Protein AF-A0A3B9HQA6-F1 (afdb_monomer)

Foldseek 3Di:
DPPVVVVVVVVVVVVVVVVPPPDPQPLPLQADSPPRDGHPDQQDQADPVPRHGQQADPPPRDGGGSPDQADPPQRFGSSVVNVVVVDDPVVCVVVVPQVDPLSVLVRLLNSLVSCVVVVNDDLVSLLSNLVSCLVVLVLVVSLVSLVVSCVVPVPDPSNVVSLVSNLSSLLVVLVVCVVVVVLVSSLVSLVVSCVSPVPPPSSVVSNVVSVVSVVVD

Nearest PDB structures (foldseek):
  8j8p-assembly1_C  TM=3.965E-01  e=1.810E-01  Saccharomyces eubayanus
  8rsu-assembly1_A  TM=4.019E-01  e=4.035E-01  Bacillus phage phi3T
  8j8q-assembly1_C  TM=3.962E-01  e=6.335E-01  Saccharomyces eubayanus
  7dkh-ass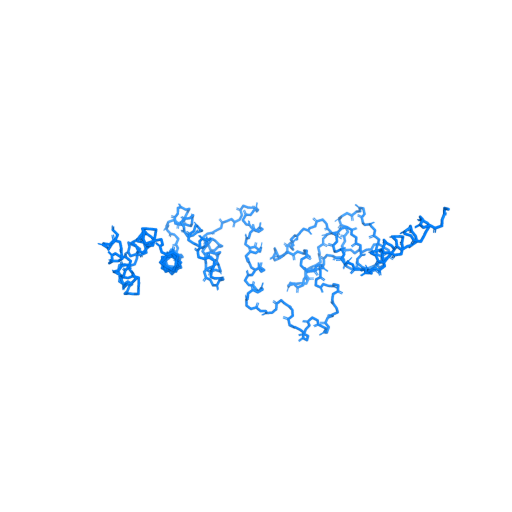embly2_E  TM=3.490E-01  e=3.838E-01  Saccharomyces cerevisiae S288C
  7t7t-assembly1_A  TM=3.143E-01  e=9.459E-01  Citrus unshiu

Secondary structure (DSSP, 8-state):
--HHHHHHHHHHHHHHHHH-S-------TTB-TTT-PBPS-TT-SB-TTT--B-SB-TTT--B--TT-SB-TTT--BHHHHHHHTTS-HHHHHHTTTT-SHHHHHHHHHHHHHHHHHTT---HHHHHHHHHHHHHTT-HHHHHHHHHHHHHH-TT-TTHHHHHHHHHHHHHHHHHHHHHTT-HHHHHHHHHHHHHH-TT-HHHHHHHHHHHHHTTT-

Radius of gyration: 25.67 Å; Cα contacts (8 Å, |Δi|>4): 252; chains: 1; bounding box: 48×78×62 Å

Mean predicted aligned error: 9.01 Å

Structure (mmCIF, N/CA/C/O backbone):
data_AF-A0A3B9HQA6-F1
#
_entry.id   AF-A0A3B9HQA6-F1
#
loop_
_atom_site.group_PDB
_atom_site.id
_atom_site.type_symbol
_atom_site.label_atom_id
_atom_site.label_alt_id
_atom_site.label_comp_id
_atom_site.label_asym_id
_atom_site.label_entity_id
_atom_site.label_seq_id
_atom_site.pdbx_PDB_ins_code
_atom_site.Cartn_x
_atom_site.Cartn_y
_atom_site.Cartn_z
_atom_site.occupancy
_atom_site.B_iso_or_equiv
_atom_site.auth_seq_id
_atom_site.auth_comp_id
_atom_site.auth_asym_id
_atom_site.auth_atom_id
_atom_site.pdbx_PDB_model_num
ATOM 1 N N . MET A 1 1 ? 7.428 -62.479 -20.041 1.00 46.38 1 MET A N 1
ATOM 2 C CA . MET A 1 1 ? 7.943 -61.121 -19.733 1.00 46.38 1 MET A CA 1
ATOM 3 C C . MET A 1 1 ? 7.414 -60.054 -20.714 1.00 46.38 1 MET A C 1
ATOM 5 O O . MET A 1 1 ? 8.203 -59.374 -21.347 1.00 46.38 1 MET A O 1
ATOM 9 N N . LYS A 1 2 ? 6.089 -59.878 -20.872 1.00 51.06 2 LYS A N 1
ATOM 10 C CA . LYS A 1 2 ? 5.510 -58.879 -21.813 1.00 51.06 2 LYS A CA 1
ATOM 11 C C . LYS A 1 2 ? 4.764 -57.711 -21.142 1.00 51.06 2 LYS A C 1
ATOM 13 O O . LYS A 1 2 ? 4.436 -56.745 -21.811 1.00 51.06 2 LYS A O 1
ATOM 18 N N . LYS A 1 3 ? 4.534 -57.762 -19.822 1.00 50.47 3 LYS A N 1
ATOM 19 C CA . LYS A 1 3 ? 3.775 -56.731 -19.081 1.00 50.47 3 LYS A CA 1
ATOM 20 C C . LYS A 1 3 ? 4.609 -55.519 -18.628 1.00 50.47 3 LYS A C 1
ATOM 22 O O . LYS A 1 3 ? 4.033 -54.508 -18.261 1.00 50.47 3 LYS A O 1
ATOM 27 N N . SER A 1 4 ? 5.942 -55.593 -18.686 1.00 58.53 4 SER A N 1
ATOM 28 C CA . SER A 1 4 ? 6.842 -54.506 -18.253 1.00 58.53 4 SER A CA 1
ATOM 29 C C . SER A 1 4 ? 7.107 -53.465 -19.352 1.00 58.53 4 SER A C 1
ATOM 31 O O . SER A 1 4 ? 7.259 -52.289 -19.043 1.00 58.53 4 SER A O 1
ATOM 33 N N . LEU A 1 5 ?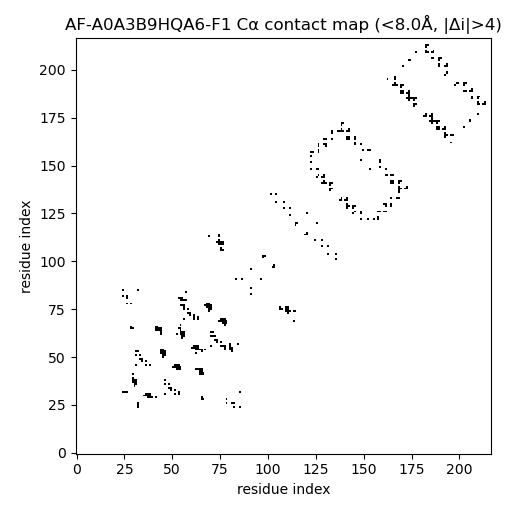 7.074 -53.855 -20.632 1.00 56.53 5 LEU A N 1
ATOM 34 C CA . LEU A 1 5 ? 7.409 -52.947 -21.734 1.00 56.53 5 LEU A CA 1
ATOM 35 C C . LEU A 1 5 ? 6.314 -51.893 -21.979 1.00 56.53 5 LEU A C 1
ATOM 37 O O . LEU A 1 5 ? 6.614 -50.734 -22.235 1.00 56.53 5 LEU A O 1
ATOM 41 N N . MET A 1 6 ? 5.041 -52.274 -21.836 1.00 59.47 6 MET A N 1
ATOM 42 C CA . MET A 1 6 ? 3.904 -51.380 -22.091 1.00 59.47 6 MET A CA 1
ATOM 43 C C . MET A 1 6 ? 3.764 -50.295 -21.012 1.00 59.47 6 MET A C 1
ATOM 45 O O . MET A 1 6 ? 3.438 -49.158 -21.331 1.00 59.47 6 MET A O 1
ATOM 49 N N . GLY A 1 7 ? 4.101 -50.610 -19.754 1.00 61.34 7 GLY A N 1
ATOM 50 C CA . GLY A 1 7 ? 4.149 -49.624 -18.670 1.00 61.34 7 GLY A CA 1
ATOM 51 C C . GLY A 1 7 ? 5.256 -48.585 -18.865 1.00 61.34 7 GLY A C 1
ATOM 52 O O . GLY A 1 7 ? 5.025 -47.402 -18.641 1.00 61.34 7 GLY A O 1
ATOM 53 N N . PHE A 1 8 ? 6.423 -49.003 -19.365 1.00 62.44 8 PHE A N 1
ATOM 54 C CA . PHE A 1 8 ? 7.518 -48.085 -19.696 1.00 62.44 8 PHE A C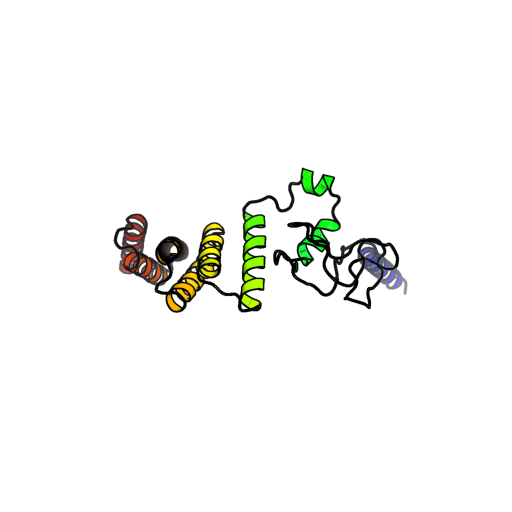A 1
ATOM 55 C C . PHE A 1 8 ? 7.193 -47.175 -20.885 1.00 62.44 8 PHE A C 1
ATOM 57 O O . PHE A 1 8 ? 7.524 -45.994 -20.846 1.00 62.44 8 PHE A O 1
ATOM 64 N N . VAL A 1 9 ? 6.511 -47.689 -21.913 1.00 68.62 9 VAL A N 1
ATOM 65 C CA . VAL A 1 9 ? 6.094 -46.883 -23.074 1.00 68.62 9 VAL A CA 1
ATOM 66 C C . VAL A 1 9 ? 5.040 -45.847 -22.679 1.00 68.62 9 VAL A C 1
ATOM 68 O O . VAL A 1 9 ? 5.144 -44.692 -23.083 1.00 68.62 9 VAL A O 1
ATOM 71 N N . VAL A 1 10 ? 4.068 -46.218 -21.839 1.00 68.88 10 VAL A N 1
ATOM 72 C CA . VAL A 1 10 ? 3.048 -45.277 -21.344 1.00 68.88 10 VAL A CA 1
ATOM 73 C C . VAL A 1 10 ? 3.672 -44.229 -20.419 1.00 68.88 10 VAL A C 1
ATOM 75 O O . VAL A 1 10 ? 3.395 -43.045 -20.580 1.00 68.88 10 VAL A O 1
ATOM 78 N N . LEU A 1 11 ? 4.575 -44.622 -19.513 1.00 66.94 11 LEU A N 1
ATOM 79 C CA . LEU A 1 11 ? 5.285 -43.680 -18.640 1.00 66.94 11 LEU A CA 1
ATOM 80 C C . LEU A 1 11 ? 6.183 -42.723 -19.444 1.00 66.94 11 LEU A C 1
ATOM 82 O O . LEU A 1 11 ? 6.233 -41.533 -19.150 1.00 66.94 11 LEU A O 1
ATOM 86 N N . SER A 1 12 ? 6.842 -43.224 -20.494 1.00 67.75 12 SER A N 1
ATOM 87 C CA . SER A 1 12 ? 7.647 -42.423 -21.420 1.00 67.75 12 SER A CA 1
ATOM 88 C C . SER A 1 12 ? 6.797 -41.438 -22.224 1.00 67.75 12 SER A C 1
ATOM 90 O O . SER A 1 12 ? 7.190 -40.282 -22.341 1.00 67.75 12 SER A O 1
ATOM 92 N N . MET A 1 13 ? 5.625 -41.844 -22.722 1.00 63.09 13 MET A N 1
ATOM 93 C CA . MET A 1 13 ? 4.698 -40.945 -23.421 1.00 63.09 13 MET A CA 1
ATOM 94 C C . MET A 1 13 ? 4.106 -39.877 -22.497 1.00 63.09 13 MET A C 1
ATOM 96 O O . MET A 1 13 ? 3.988 -38.726 -22.908 1.00 63.09 13 MET A O 1
ATOM 100 N N . VAL A 1 14 ? 3.789 -40.222 -21.244 1.00 63.66 14 VAL A N 1
ATOM 101 C CA . VAL A 1 14 ? 3.327 -39.244 -20.246 1.00 63.66 14 VAL A CA 1
ATOM 102 C C . VAL A 1 14 ? 4.446 -38.254 -19.916 1.00 63.66 14 VAL A C 1
ATOM 104 O O . VAL A 1 14 ? 4.215 -37.049 -19.958 1.00 63.66 14 VAL A O 1
ATOM 107 N N . LEU A 1 15 ? 5.678 -38.722 -19.693 1.00 58.56 15 LEU A N 1
ATOM 108 C CA . LEU A 1 15 ? 6.829 -37.841 -19.464 1.00 58.56 15 LEU A CA 1
ATOM 109 C C . LEU A 1 15 ? 7.123 -36.940 -20.675 1.00 58.56 15 LEU A C 1
ATOM 111 O O . LEU A 1 15 ? 7.334 -35.745 -20.493 1.00 58.56 15 LEU A O 1
ATOM 115 N N . LEU A 1 16 ? 7.057 -37.459 -21.908 1.00 57.97 16 LEU A N 1
ATOM 116 C CA . LEU A 1 16 ? 7.201 -36.646 -23.124 1.00 57.97 16 LEU A CA 1
ATOM 117 C C . LEU A 1 16 ? 6.068 -35.623 -23.290 1.00 57.97 16 LEU A C 1
ATOM 119 O O . LEU A 1 16 ? 6.321 -34.523 -23.773 1.00 57.97 16 LEU A O 1
ATOM 123 N N . SER A 1 17 ? 4.843 -35.937 -22.855 1.00 55.34 17 SER A N 1
ATOM 124 C CA . SER A 1 17 ? 3.725 -34.985 -22.902 1.00 55.34 17 SER A CA 1
ATOM 125 C C . SER A 1 17 ? 3.896 -33.803 -21.937 1.00 55.34 17 SER A C 1
ATOM 127 O O . SER A 1 17 ? 3.443 -32.708 -22.253 1.00 55.34 17 SER A O 1
ATOM 129 N N . VAL A 1 18 ? 4.635 -33.980 -20.831 1.00 54.59 18 VAL A N 1
ATOM 130 C CA . VAL A 1 18 ? 5.017 -32.884 -19.915 1.00 54.59 18 VAL A CA 1
ATOM 131 C C . VAL A 1 18 ? 6.122 -32.000 -20.515 1.00 54.59 18 VAL A C 1
ATOM 133 O O . VAL A 1 18 ? 6.181 -30.810 -20.224 1.00 54.59 18 VAL A O 1
ATOM 136 N N . PHE A 1 19 ? 6.967 -32.533 -21.406 1.00 48.03 19 PHE A N 1
ATOM 137 C CA . PHE A 1 19 ? 7.960 -31.733 -22.141 1.00 48.03 19 PHE A CA 1
ATOM 138 C C . PHE A 1 19 ? 7.369 -30.964 -23.336 1.00 48.03 19 PHE A C 1
ATOM 140 O O . PHE A 1 19 ? 7.935 -29.952 -23.741 1.00 48.03 19 PHE A O 1
ATOM 147 N N . PHE A 1 20 ? 6.237 -31.414 -23.893 1.00 40.25 20 PHE A N 1
ATOM 148 C CA . PHE A 1 20 ? 5.579 -30.794 -25.053 1.00 40.25 20 PHE A CA 1
ATOM 149 C C . PHE A 1 20 ? 4.461 -29.796 -24.709 1.00 40.25 20 PHE A C 1
ATOM 151 O O . PHE A 1 20 ? 3.883 -29.205 -25.624 1.00 40.25 20 PHE A O 1
ATOM 158 N N . THR A 1 21 ? 4.180 -29.528 -23.428 1.00 45.59 21 THR A N 1
ATOM 159 C CA . THR A 1 21 ? 3.436 -28.317 -23.050 1.00 45.59 21 THR A CA 1
ATOM 160 C C . THR A 1 21 ? 4.347 -27.111 -23.264 1.00 45.59 21 THR A C 1
ATOM 162 O O . THR A 1 21 ? 5.105 -26.703 -22.384 1.00 45.59 21 THR A O 1
ATOM 165 N N . GLY A 1 22 ? 4.318 -26.607 -24.497 1.00 39.25 22 GLY A N 1
ATOM 166 C CA . GLY A 1 22 ? 5.056 -25.442 -24.940 1.00 39.25 22 GLY A CA 1
ATOM 167 C C . GLY A 1 22 ? 4.854 -24.236 -24.027 1.00 39.25 22 GLY A C 1
ATOM 168 O O . GLY A 1 22 ? 3.772 -23.999 -23.491 1.00 39.25 22 GLY A O 1
ATOM 169 N N . SER A 1 23 ? 5.944 -23.481 -23.892 1.00 43.00 23 SER A N 1
ATOM 170 C CA . SER A 1 23 ? 5.986 -22.105 -23.404 1.00 43.00 23 SER A CA 1
ATOM 171 C C . SER A 1 23 ? 5.213 -21.853 -22.110 1.00 43.00 23 SER A C 1
ATOM 173 O O . SER A 1 23 ? 4.315 -21.014 -22.061 1.00 43.00 23 SER A O 1
ATOM 175 N N . ALA A 1 24 ? 5.669 -22.440 -21.004 1.00 40.75 24 ALA A N 1
ATOM 176 C CA . ALA A 1 24 ? 5.797 -21.566 -19.846 1.00 40.75 24 ALA A CA 1
ATOM 177 C C . ALA A 1 24 ? 6.728 -20.439 -20.314 1.00 40.75 24 ALA A C 1
ATOM 179 O O . ALA A 1 24 ? 7.904 -20.675 -20.580 1.00 40.75 24 ALA A O 1
ATOM 180 N N . ALA A 1 25 ? 6.179 -19.257 -20.589 1.00 44.75 25 ALA A N 1
ATOM 181 C CA . ALA A 1 25 ? 6.966 -18.074 -20.878 1.00 44.75 25 ALA A CA 1
ATOM 182 C C . ALA A 1 25 ? 7.707 -17.732 -19.586 1.00 44.75 25 ALA A C 1
ATOM 184 O O . ALA A 1 25 ? 7.248 -16.949 -18.757 1.00 44.75 25 ALA A O 1
ATOM 185 N N . TRP A 1 26 ? 8.828 -18.409 -19.368 1.00 47.53 26 TRP A N 1
ATOM 186 C CA . TRP A 1 26 ? 9.769 -18.086 -18.324 1.00 47.53 26 TRP A CA 1
ATOM 187 C C . TRP A 1 26 ? 10.344 -16.728 -18.719 1.00 47.53 26 TRP A C 1
ATOM 189 O O . TRP A 1 26 ? 11.330 -16.649 -19.446 1.00 47.53 26 TRP A O 1
ATOM 199 N N . ALA A 1 27 ? 9.698 -15.641 -18.287 1.00 57.22 27 ALA A N 1
ATOM 200 C CA . ALA A 1 27 ? 10.217 -14.280 -18.399 1.00 57.22 27 ALA A CA 1
ATOM 201 C C . ALA A 1 27 ? 11.388 -14.101 -17.415 1.00 57.22 27 ALA A C 1
ATOM 203 O O . ALA A 1 27 ? 11.391 -13.222 -16.552 1.00 57.22 27 ALA A O 1
ATOM 204 N N . ILE A 1 28 ? 12.370 -14.998 -17.513 1.00 69.69 28 ILE A N 1
ATOM 205 C CA . ILE A 1 28 ? 13.613 -14.942 -16.770 1.00 69.69 28 ILE A CA 1
ATOM 206 C C . ILE A 1 28 ? 14.365 -13.744 -17.326 1.00 69.69 28 ILE A C 1
ATOM 208 O O . ILE A 1 28 ? 14.526 -13.583 -18.534 1.00 69.69 28 ILE A O 1
ATOM 212 N N . LYS A 1 29 ? 14.808 -12.885 -16.415 1.00 77.06 29 LYS A N 1
ATOM 213 C CA . LYS A 1 29 ? 15.409 -11.583 -16.707 1.00 77.06 29 LYS A CA 1
ATOM 214 C C . LYS A 1 29 ? 16.515 -11.646 -17.769 1.00 77.06 29 LYS A C 1
ATOM 216 O O . LYS A 1 29 ? 16.598 -10.735 -18.581 1.00 77.06 29 LYS A O 1
ATOM 221 N N . ASN A 1 30 ? 17.314 -12.712 -17.798 1.00 84.38 30 ASN A N 1
ATOM 222 C CA . ASN A 1 30 ? 18.426 -12.888 -18.731 1.00 84.38 30 ASN A CA 1
ATOM 223 C C . ASN A 1 30 ? 18.104 -13.762 -19.958 1.00 84.38 30 ASN A C 1
ATOM 225 O O . ASN A 1 30 ? 19.022 -14.120 -20.681 1.00 84.38 30 ASN A O 1
ATOM 229 N N . VAL A 1 31 ? 16.846 -14.113 -20.239 1.00 87.00 31 VAL A N 1
ATOM 230 C CA . VAL A 1 31 ? 16.480 -14.882 -21.443 1.00 87.00 31 VAL A CA 1
ATOM 231 C C . VAL A 1 31 ? 15.601 -14.026 -22.348 1.00 87.00 31 VAL A C 1
ATOM 233 O O . VAL A 1 31 ? 14.597 -13.461 -21.918 1.00 87.00 31 VAL A O 1
ATOM 236 N N . CYS A 1 32 ? 15.976 -13.905 -23.624 1.00 86.75 32 CYS A N 1
ATOM 237 C CA . CYS A 1 32 ? 15.159 -13.186 -24.596 1.00 86.75 32 CYS A CA 1
ATOM 238 C C . CYS A 1 32 ? 13.862 -13.967 -24.880 1.00 86.75 32 CYS A C 1
ATOM 240 O O . CYS A 1 32 ? 13.955 -15.101 -25.346 1.00 86.75 32 CYS A O 1
ATOM 242 N N . PRO A 1 33 ? 12.669 -13.374 -24.698 1.00 82.69 33 PRO A N 1
ATOM 243 C CA . PRO A 1 33 ? 11.408 -14.095 -24.884 1.00 82.69 33 PRO A CA 1
ATOM 244 C C . PRO A 1 33 ? 11.100 -14.440 -26.351 1.00 82.69 33 PRO A C 1
ATOM 246 O O . PRO A 1 33 ? 10.313 -15.344 -26.602 1.00 82.69 33 PRO A O 1
ATOM 249 N N . ASP A 1 34 ? 11.708 -13.744 -27.317 1.00 86.00 34 ASP A N 1
ATOM 250 C CA . ASP A 1 34 ? 11.411 -13.936 -28.744 1.00 86.00 34 ASP A CA 1
ATOM 251 C C . ASP A 1 34 ? 12.281 -15.034 -29.380 1.00 86.00 34 ASP A C 1
ATOM 253 O O . ASP A 1 34 ? 11.814 -15.782 -30.233 1.00 86.00 34 ASP A O 1
ATOM 257 N N . CYS A 1 35 ? 13.559 -15.126 -28.990 1.00 89.44 35 CYS A N 1
ATOM 258 C CA . CYS A 1 35 ? 14.526 -16.045 -29.608 1.00 89.44 35 CYS A CA 1
ATOM 259 C C . CYS A 1 35 ? 15.224 -16.990 -28.619 1.00 89.44 35 CYS A C 1
ATOM 261 O O . CYS A 1 35 ? 16.136 -17.711 -29.015 1.00 89.44 35 CYS A O 1
ATOM 263 N N . ASN A 1 36 ? 14.831 -16.972 -27.339 1.00 88.62 36 ASN A N 1
ATOM 264 C CA . ASN A 1 36 ? 15.398 -17.780 -26.251 1.00 88.62 36 ASN A CA 1
ATOM 265 C C . ASN A 1 36 ? 16.914 -17.626 -26.034 1.00 88.62 36 ASN A C 1
ATOM 267 O O . ASN A 1 36 ? 17.536 -18.449 -25.366 1.00 88.62 36 ASN A O 1
ATOM 271 N N 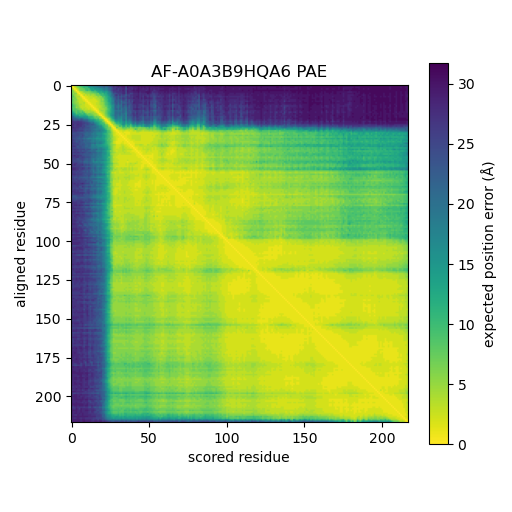. PHE A 1 37 ? 17.525 -16.566 -26.567 1.00 89.50 37 PHE A N 1
ATOM 272 C CA . PHE A 1 37 ? 18.943 -16.291 -26.362 1.00 89.50 37 PHE A CA 1
ATOM 273 C C . PHE A 1 37 ? 19.220 -15.901 -24.904 1.00 89.50 37 PHE A C 1
ATOM 275 O O . PHE A 1 37 ? 18.594 -14.969 -24.382 1.00 89.50 37 PHE A O 1
ATOM 282 N N . LEU A 1 38 ? 20.181 -16.588 -24.283 1.00 89.50 38 LEU A N 1
ATOM 283 C CA . LEU A 1 38 ? 20.680 -16.309 -22.939 1.00 89.50 38 LEU A CA 1
ATOM 284 C C . LEU A 1 38 ? 21.620 -15.095 -22.968 1.00 89.50 38 LEU A C 1
ATOM 286 O O . LEU A 1 38 ? 22.651 -15.115 -23.629 1.00 89.50 38 LEU A O 1
ATOM 290 N N . GLN A 1 39 ? 21.250 -14.036 -22.258 1.00 86.50 39 GLN A N 1
ATOM 291 C CA . GLN A 1 39 ? 22.035 -12.818 -22.097 1.00 86.50 39 GLN A CA 1
ATOM 292 C C . GLN A 1 39 ? 23.077 -13.013 -20.998 1.00 86.50 39 GLN A C 1
ATOM 294 O O . GLN A 1 39 ? 22.729 -13.262 -19.843 1.00 86.50 39 GLN A O 1
ATOM 299 N N . GLU A 1 40 ? 24.347 -12.865 -21.359 1.00 88.69 40 GLU A N 1
ATOM 300 C CA . GLU A 1 40 ? 25.458 -12.852 -20.403 1.00 88.69 40 GLU A CA 1
ATOM 301 C C . GLU A 1 40 ? 25.777 -11.424 -19.943 1.00 88.69 40 GLU A C 1
ATOM 303 O O . GLU A 1 40 ? 25.994 -11.188 -18.755 1.00 88.69 40 GLU A O 1
ATOM 308 N N . ASP A 1 41 ? 25.732 -10.455 -20.865 1.00 90.81 41 ASP A N 1
ATOM 309 C CA . ASP A 1 41 ? 25.900 -9.038 -20.548 1.00 90.81 41 ASP A CA 1
ATOM 310 C C . ASP A 1 41 ? 24.565 -8.406 -20.129 1.00 90.81 41 ASP A C 1
ATOM 312 O O . ASP A 1 41 ? 23.660 -8.169 -20.934 1.00 90.81 41 ASP A O 1
ATOM 316 N N . MET A 1 42 ? 24.455 -8.124 -18.832 1.00 89.12 42 MET A N 1
ATOM 317 C CA . MET A 1 42 ? 23.252 -7.579 -18.209 1.00 89.12 42 MET A CA 1
ATOM 318 C C . MET A 1 42 ? 23.154 -6.045 -18.311 1.00 89.12 42 MET A C 1
ATOM 320 O O . MET A 1 42 ? 22.138 -5.477 -17.899 1.00 89.12 42 MET A O 1
ATOM 324 N N . GLU A 1 43 ? 24.172 -5.366 -18.852 1.00 93.25 43 GLU A N 1
ATOM 325 C CA . GLU A 1 43 ? 24.135 -3.919 -19.118 1.00 93.25 43 GLU A CA 1
ATOM 326 C C . GLU A 1 43 ? 23.363 -3.583 -20.401 1.00 93.25 43 GLU A C 1
ATOM 328 O O . GLU A 1 43 ? 22.894 -2.455 -20.579 1.00 93.25 43 GLU A O 1
ATOM 333 N N . LEU A 1 44 ? 23.186 -4.565 -21.289 1.00 91.38 44 LEU A N 1
ATOM 334 C CA . LEU A 1 44 ? 22.466 -4.383 -22.543 1.00 91.38 44 LEU A CA 1
ATOM 335 C C . LEU A 1 44 ? 20.991 -4.039 -22.309 1.00 91.38 44 LEU A C 1
ATOM 337 O O . LEU A 1 44 ? 20.377 -4.392 -21.303 1.00 91.38 44 LEU A O 1
ATOM 341 N N . THR A 1 45 ? 20.395 -3.360 -23.287 1.00 91.31 45 THR A N 1
ATOM 34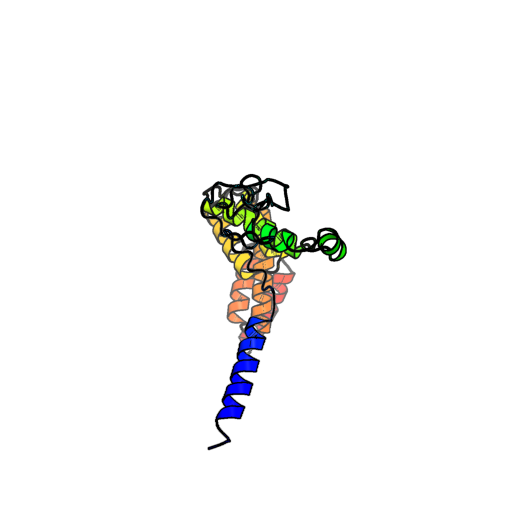2 C CA . THR A 1 45 ? 18.970 -2.986 -23.295 1.00 91.31 45 THR A CA 1
ATOM 343 C C . THR A 1 45 ? 18.154 -3.792 -24.311 1.00 91.31 45 THR A C 1
ATOM 345 O O . THR A 1 45 ? 16.926 -3.912 -24.195 1.00 91.31 45 THR A O 1
ATOM 348 N N . ALA A 1 46 ? 18.832 -4.383 -25.296 1.00 90.62 46 ALA A N 1
ATOM 349 C CA . ALA A 1 46 ? 18.257 -5.179 -26.368 1.00 90.62 46 ALA A CA 1
ATOM 350 C C . ALA A 1 46 ? 19.032 -6.487 -26.561 1.00 90.62 46 ALA A C 1
ATOM 352 O O . ALA A 1 46 ? 20.221 -6.573 -26.270 1.00 90.62 46 ALA A O 1
ATOM 353 N N . CYS A 1 47 ? 18.341 -7.504 -27.070 1.00 90.25 47 CYS A N 1
ATOM 354 C CA . CYS A 1 47 ? 18.937 -8.786 -27.405 1.00 90.25 47 CYS A CA 1
ATOM 355 C C . CYS A 1 47 ? 19.926 -8.622 -28.574 1.00 90.25 47 CYS A C 1
ATOM 357 O O . CYS A 1 47 ? 19.497 -8.180 -29.642 1.00 90.25 47 CYS A O 1
ATOM 359 N N . PRO A 1 48 ? 21.197 -9.041 -28.448 1.00 91.50 48 PRO A N 1
ATOM 360 C CA . PRO A 1 48 ? 22.169 -8.949 -29.536 1.00 91.50 48 PRO A CA 1
ATOM 361 C C . PRO A 1 48 ? 21.835 -9.887 -30.705 1.00 91.50 48 PRO A C 1
ATOM 363 O O . PRO A 1 48 ? 22.235 -9.620 -31.830 1.00 91.50 48 PRO A O 1
ATOM 366 N N . ASN A 1 49 ? 21.073 -10.960 -30.462 1.00 92.94 49 ASN A N 1
ATOM 367 C CA . ASN A 1 49 ? 20.720 -11.939 -31.490 1.00 92.94 49 ASN A CA 1
ATOM 368 C C . ASN A 1 49 ? 19.549 -11.492 -32.387 1.00 92.94 49 ASN A C 1
ATOM 370 O O . ASN A 1 49 ? 19.564 -11.735 -33.586 1.00 92.94 49 ASN A O 1
ATOM 374 N N . CYS A 1 50 ? 18.520 -10.847 -31.824 1.00 92.38 50 CYS A N 1
ATOM 375 C CA . CYS A 1 50 ? 17.296 -10.497 -32.569 1.00 92.38 50 CYS A CA 1
ATOM 376 C C . CYS A 1 50 ? 16.886 -9.018 -32.480 1.00 92.38 50 CYS A C 1
ATOM 378 O O . CYS A 1 50 ? 15.857 -8.631 -33.025 1.00 92.38 50 CYS A O 1
ATOM 380 N N . GLY A 1 51 ? 17.637 -8.184 -31.755 1.00 90.38 51 GLY A N 1
ATOM 381 C CA . GLY A 1 51 ? 17.349 -6.756 -31.581 1.00 90.38 51 GLY A CA 1
ATOM 382 C C . GLY A 1 51 ? 16.159 -6.432 -30.669 1.00 90.38 51 GLY A C 1
ATOM 383 O O . GLY A 1 51 ? 15.873 -5.260 -30.424 1.00 90.38 51 GLY A O 1
ATOM 384 N N . LYS A 1 52 ? 15.456 -7.436 -30.125 1.00 88.94 52 LYS A N 1
ATOM 385 C CA . LYS A 1 52 ? 14.308 -7.224 -29.232 1.00 88.94 52 LYS A CA 1
ATOM 386 C C . LYS A 1 52 ? 14.726 -6.452 -27.981 1.00 88.94 52 LYS A C 1
ATOM 388 O O . LYS A 1 52 ? 15.583 -6.910 -27.232 1.00 88.94 52 LYS A O 1
ATOM 393 N N . ILE A 1 53 ? 14.063 -5.329 -27.699 1.00 90.50 53 ILE A N 1
ATOM 394 C CA . ILE A 1 53 ? 14.221 -4.606 -26.426 1.00 90.50 53 ILE A CA 1
ATOM 395 C C . ILE A 1 53 ? 13.735 -5.505 -25.289 1.00 90.50 53 ILE A C 1
ATOM 397 O O . ILE A 1 53 ? 12.552 -5.861 -25.254 1.00 90.50 53 ILE A O 1
ATOM 401 N N . ILE A 1 54 ? 14.610 -5.841 -24.344 1.00 83.88 54 ILE A N 1
ATOM 402 C CA . ILE A 1 54 ? 14.295 -6.813 -23.288 1.00 83.88 54 ILE A CA 1
ATOM 403 C C . ILE A 1 54 ? 13.567 -6.123 -22.137 1.00 83.88 54 ILE A C 1
ATOM 405 O O . ILE A 1 54 ? 12.484 -6.558 -21.748 1.00 83.88 54 ILE A O 1
ATOM 409 N N . ASN A 1 55 ? 14.088 -4.990 -21.662 1.00 88.62 55 ASN A N 1
ATOM 410 C CA . ASN A 1 55 ? 13.658 -4.396 -20.398 1.00 88.62 55 ASN A CA 1
ATOM 411 C C . ASN A 1 55 ? 13.033 -2.997 -20.577 1.00 88.62 55 ASN A C 1
ATOM 413 O O . ASN A 1 55 ? 13.565 -1.984 -20.131 1.00 88.62 55 ASN A O 1
ATOM 417 N N . LYS A 1 56 ? 11.891 -2.927 -21.275 1.00 92.75 56 LYS A N 1
ATOM 418 C CA . LYS A 1 56 ? 11.102 -1.689 -21.431 1.00 92.75 56 LYS A CA 1
ATOM 419 C C . LYS A 1 56 ? 9.980 -1.624 -20.397 1.00 92.75 56 LYS A C 1
ATOM 421 O O . LYS A 1 56 ? 9.164 -2.543 -20.342 1.00 92.75 56 LYS A O 1
ATOM 426 N N . CYS A 1 57 ? 9.909 -0.526 -19.649 1.00 93.81 57 CYS A N 1
ATOM 427 C CA . CYS A 1 57 ? 8.814 -0.236 -18.731 1.00 93.81 57 CYS A CA 1
ATOM 428 C C . CYS A 1 57 ? 7.521 0.027 -19.514 1.00 93.81 57 CYS A C 1
ATOM 430 O O . CYS A 1 57 ? 7.506 0.854 -20.427 1.00 93.81 57 CYS A O 1
ATOM 432 N N . LEU A 1 58 ? 6.433 -0.660 -19.163 1.00 91.44 58 LEU A N 1
ATOM 433 C CA . LEU A 1 58 ? 5.124 -0.427 -19.780 1.00 91.44 58 LEU A CA 1
ATOM 434 C C . LEU A 1 58 ? 4.359 0.761 -19.187 1.00 91.44 58 LEU A C 1
ATOM 436 O O . LEU A 1 58 ? 3.395 1.199 -19.802 1.00 91.44 58 LEU A O 1
ATOM 440 N N . ILE A 1 59 ? 4.792 1.281 -18.036 1.00 91.19 59 ILE A N 1
ATOM 441 C CA . ILE A 1 59 ? 4.144 2.414 -17.363 1.00 91.19 59 ILE A CA 1
ATOM 442 C C . ILE A 1 59 ? 4.604 3.746 -17.967 1.00 91.19 59 ILE A C 1
ATOM 444 O O . ILE A 1 59 ? 3.777 4.521 -18.434 1.00 91.19 59 ILE A O 1
ATOM 448 N N . CYS A 1 60 ? 5.917 4.001 -18.011 1.00 93.62 60 CYS A N 1
ATOM 449 C CA . CYS A 1 60 ? 6.474 5.262 -18.528 1.00 93.62 60 CYS A CA 1
ATOM 450 C C . CYS A 1 60 ? 7.222 5.127 -19.866 1.00 93.62 60 CYS A C 1
ATOM 452 O O . CYS A 1 60 ? 7.641 6.121 -20.449 1.00 93.62 60 CYS A O 1
ATOM 454 N N . GLY A 1 61 ? 7.411 3.907 -20.378 1.00 94.38 61 GLY A N 1
ATOM 455 C CA . GLY A 1 61 ? 8.081 3.673 -21.661 1.00 94.38 61 GLY A CA 1
ATOM 456 C C . GLY A 1 61 ? 9.611 3.628 -21.611 1.00 94.38 61 GLY A C 1
ATOM 457 O O . GLY A 1 61 ? 10.216 3.259 -22.622 1.00 94.38 61 GLY A O 1
ATOM 458 N N . THR A 1 62 ? 10.239 3.935 -20.472 1.00 97.00 62 THR A N 1
ATOM 459 C CA . THR A 1 62 ? 11.702 3.928 -20.313 1.00 97.00 62 THR A CA 1
ATOM 460 C C . THR A 1 62 ? 12.308 2.563 -20.631 1.00 97.00 62 THR A C 1
ATOM 462 O O . THR A 1 62 ? 11.837 1.519 -20.166 1.00 97.00 62 THR A O 1
ATOM 465 N N . VAL A 1 63 ? 13.385 2.569 -21.416 1.00 96.19 63 VAL A N 1
ATOM 466 C CA . VAL A 1 63 ? 14.204 1.386 -21.688 1.00 96.19 63 VAL A CA 1
ATOM 467 C C . VAL A 1 63 ? 15.312 1.308 -20.644 1.00 96.19 63 VAL A C 1
ATOM 469 O O . VAL A 1 63 ? 16.049 2.267 -20.449 1.00 96.19 63 VAL A O 1
ATOM 472 N N . ASN A 1 64 ? 15.414 0.165 -19.977 1.00 95.06 64 ASN A N 1
ATOM 473 C CA . ASN A 1 64 ? 16.345 -0.069 -18.882 1.00 95.06 64 ASN A CA 1
ATOM 474 C C . ASN A 1 64 ? 17.383 -1.131 -19.281 1.00 95.06 64 ASN A C 1
ATOM 476 O O . ASN A 1 64 ? 17.081 -1.993 -20.114 1.00 95.06 64 ASN A O 1
ATOM 480 N N . PRO A 1 65 ? 18.575 -1.126 -18.663 1.00 94.31 65 PRO A N 1
ATOM 481 C CA . PRO A 1 65 ? 19.480 -2.272 -18.686 1.00 94.31 65 PRO A CA 1
ATOM 482 C C . PRO A 1 65 ? 18.795 -3.542 -18.173 1.00 94.31 65 PRO A C 1
ATOM 484 O O . PRO A 1 65 ? 17.924 -3.475 -17.297 1.00 94.31 65 PRO A O 1
ATOM 487 N N . ILE A 1 66 ? 19.187 -4.712 -18.679 1.00 90.31 66 ILE A N 1
ATOM 488 C CA . ILE A 1 66 ? 18.615 -6.000 -18.261 1.00 90.31 66 ILE A CA 1
ATOM 489 C C . ILE A 1 66 ? 18.788 -6.219 -16.757 1.00 90.31 66 ILE A C 1
ATOM 491 O O . ILE A 1 66 ? 17.866 -6.730 -16.128 1.00 90.31 66 ILE A O 1
ATOM 495 N N . LYS A 1 67 ? 19.909 -5.787 -16.160 1.00 91.88 67 LYS A N 1
ATOM 496 C CA . LYS A 1 67 ? 20.188 -5.904 -14.717 1.00 91.88 67 LYS A CA 1
ATOM 497 C C . LYS A 1 67 ? 19.189 -5.180 -13.810 1.00 91.88 67 LYS A C 1
ATOM 499 O O . LYS A 1 67 ? 19.166 -5.472 -12.619 1.00 91.88 67 LYS A O 1
ATOM 504 N N . ASN A 1 68 ? 18.357 -4.279 -14.326 1.00 92.56 68 ASN A N 1
ATOM 505 C CA . ASN A 1 68 ? 17.401 -3.545 -13.503 1.00 92.56 68 ASN A CA 1
ATOM 506 C C . ASN A 1 68 ? 16.150 -4.392 -13.216 1.00 92.56 68 ASN A C 1
ATOM 508 O O . ASN A 1 68 ? 15.524 -4.947 -14.130 1.00 92.56 68 ASN A O 1
ATOM 512 N N . ASP A 1 69 ? 15.761 -4.460 -11.942 1.00 91.62 69 ASP A N 1
ATOM 513 C CA . ASP A 1 69 ? 14.488 -5.055 -11.510 1.00 91.62 69 ASP A CA 1
ATOM 514 C C . ASP A 1 69 ? 13.348 -4.035 -11.486 1.00 91.62 69 ASP A C 1
ATOM 516 O O . ASP A 1 69 ? 12.211 -4.378 -11.816 1.00 91.62 69 ASP A O 1
ATOM 520 N N . ASN A 1 70 ? 13.677 -2.770 -11.229 1.00 94.81 70 ASN A N 1
ATOM 521 C CA . ASN A 1 70 ? 12.754 -1.642 -11.220 1.00 94.81 70 ASN A CA 1
ATOM 522 C C . ASN A 1 70 ? 13.163 -0.605 -12.267 1.00 94.81 70 ASN A C 1
ATOM 524 O O . ASN A 1 70 ? 14.336 -0.467 -12.623 1.00 94.81 70 ASN A O 1
ATOM 528 N N . CYS A 1 71 ? 12.177 0.119 -12.789 1.00 95.19 71 CYS A N 1
ATOM 529 C CA . CYS A 1 71 ? 12.396 1.178 -13.759 1.00 95.19 71 CYS A CA 1
ATOM 530 C C . CYS A 1 71 ? 13.219 2.302 -13.124 1.00 95.19 71 CYS A C 1
ATOM 532 O O . CYS A 1 71 ? 12.852 2.806 -12.069 1.00 95.19 71 CYS A O 1
ATOM 534 N N . SER A 1 72 ? 14.284 2.744 -13.790 1.00 94.69 72 SER A N 1
ATOM 535 C CA . SER A 1 72 ? 15.146 3.823 -13.290 1.00 94.69 72 SER A CA 1
ATOM 536 C C . SER A 1 72 ? 14.439 5.175 -13.182 1.00 94.69 72 SER A C 1
ATOM 538 O O . SER A 1 72 ? 14.928 6.062 -12.501 1.00 94.69 72 SER A O 1
ATOM 540 N N . GLU A 1 73 ? 13.329 5.338 -13.903 1.00 95.19 73 GLU A N 1
ATOM 541 C CA . GLU A 1 73 ? 12.603 6.607 -14.027 1.00 95.19 73 GLU A CA 1
ATOM 542 C C . GLU A 1 73 ? 11.394 6.688 -13.082 1.00 95.19 73 GLU A C 1
ATOM 544 O O . GLU A 1 73 ? 11.254 7.653 -12.346 1.00 95.19 73 GLU A O 1
ATOM 549 N N . CYS A 1 74 ? 10.561 5.641 -13.028 1.00 93.25 74 CYS A N 1
ATOM 550 C CA . CYS A 1 74 ? 9.335 5.638 -12.224 1.00 93.25 74 CYS A CA 1
ATOM 551 C C . CYS A 1 74 ? 9.289 4.551 -11.143 1.00 93.25 74 CYS A C 1
ATOM 553 O O . CYS A 1 74 ? 8.222 4.304 -10.590 1.00 93.25 74 CYS A O 1
ATOM 555 N N . SER A 1 75 ? 10.379 3.819 -10.899 1.00 95.19 75 SER A N 1
ATOM 556 C CA . SER A 1 75 ? 10.456 2.727 -9.911 1.00 95.19 75 SER A CA 1
ATOM 557 C C . SER A 1 75 ? 9.500 1.541 -10.108 1.00 95.19 75 SER A C 1
ATOM 559 O O . SER A 1 75 ? 9.510 0.605 -9.309 1.00 95.19 75 SER A O 1
ATOM 561 N N . ALA A 1 76 ? 8.700 1.509 -11.180 1.00 93.88 76 ALA A N 1
ATOM 562 C CA . ALA A 1 76 ? 7.779 0.403 -11.442 1.00 93.88 76 ALA A CA 1
ATOM 563 C C . ALA A 1 76 ? 8.534 -0.912 -11.692 1.00 93.88 76 ALA A C 1
ATOM 565 O O . ALA A 1 76 ? 9.598 -0.914 -12.321 1.00 93.88 76 ALA A O 1
ATOM 566 N N . SER A 1 77 ? 7.960 -2.033 -11.245 1.00 92.38 77 SER A N 1
ATOM 567 C CA . SER A 1 77 ? 8.525 -3.368 -11.463 1.00 92.38 77 SER A CA 1
ATOM 568 C C . SER A 1 77 ? 8.664 -3.667 -12.957 1.00 92.38 77 SER A C 1
ATOM 570 O O . SER A 1 77 ? 7.700 -3.646 -13.732 1.00 92.38 77 SER A O 1
ATOM 572 N N . LEU A 1 78 ? 9.884 -3.988 -13.381 1.00 92.00 78 LEU A N 1
ATOM 573 C CA . LEU A 1 78 ? 10.150 -4.385 -14.759 1.00 92.00 78 LEU A CA 1
ATOM 574 C C . LEU A 1 78 ? 9.821 -5.857 -14.999 1.00 92.00 78 LEU A C 1
ATOM 576 O O . LEU A 1 78 ? 9.598 -6.239 -16.145 1.00 92.00 78 LEU A O 1
ATOM 580 N N . ALA A 1 79 ? 9.737 -6.681 -13.950 1.00 89.00 79 ALA A N 1
ATOM 581 C CA . ALA A 1 79 ? 9.322 -8.077 -14.077 1.00 89.00 79 ALA A CA 1
ATOM 582 C C . ALA A 1 79 ? 7.906 -8.189 -14.662 1.00 89.00 79 ALA A C 1
ATOM 584 O O . ALA A 1 79 ? 7.696 -8.916 -15.633 1.00 89.00 79 ALA A O 1
ATOM 585 N N . GLU A 1 80 ? 6.967 -7.393 -14.148 1.00 86.69 80 GLU A N 1
ATOM 586 C CA . GLU A 1 80 ? 5.599 -7.320 -14.671 1.00 86.69 80 GLU A CA 1
ATOM 587 C C . GLU A 1 80 ? 5.584 -6.816 -16.112 1.00 86.69 80 GLU A C 1
ATOM 589 O O . GLU A 1 80 ? 4.947 -7.414 -16.976 1.00 86.69 80 GLU A O 1
ATOM 594 N N . SER A 1 81 ? 6.363 -5.769 -16.409 1.00 89.88 81 SER A N 1
ATOM 595 C CA . SER A 1 81 ? 6.498 -5.260 -17.776 1.00 89.88 81 SER A CA 1
ATOM 596 C C . SER A 1 81 ? 7.037 -6.325 -18.739 1.00 89.88 81 SER A C 1
ATOM 598 O O . SER A 1 81 ? 6.556 -6.419 -19.866 1.00 89.88 81 SER A O 1
ATOM 600 N N . ARG A 1 82 ? 8.003 -7.154 -18.318 1.00 88.00 82 ARG A N 1
ATOM 601 C CA . ARG A 1 82 ? 8.546 -8.256 -19.133 1.00 88.00 82 ARG A CA 1
ATOM 602 C C . ARG A 1 82 ? 7.477 -9.298 -19.443 1.00 88.00 82 ARG A C 1
ATOM 604 O O . ARG A 1 82 ? 7.310 -9.631 -20.613 1.00 88.00 82 ARG A O 1
ATOM 611 N N . VAL A 1 83 ? 6.728 -9.748 -18.435 1.00 87.06 83 VAL A N 1
ATOM 612 C CA . VAL A 1 83 ? 5.626 -10.711 -18.614 1.00 87.06 83 VAL A CA 1
ATOM 613 C C . VAL A 1 83 ? 4.556 -10.130 -19.532 1.00 87.06 83 VAL A C 1
ATOM 615 O O . VAL A 1 83 ? 4.221 -10.726 -20.551 1.00 87.06 83 VAL A O 1
ATOM 618 N N . MET A 1 84 ? 4.080 -8.923 -19.239 1.00 88.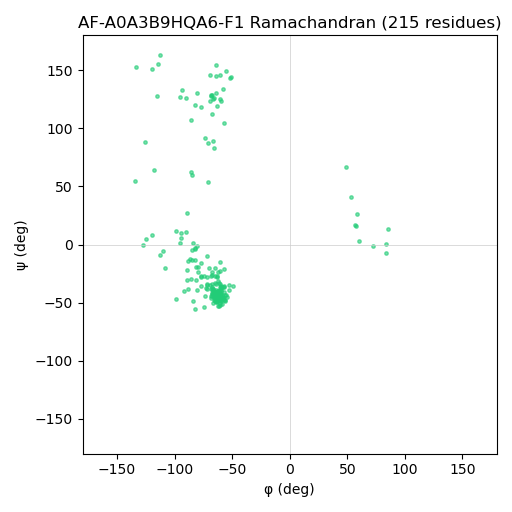25 84 MET A N 1
ATOM 619 C CA . MET A 1 84 ? 3.033 -8.267 -20.018 1.00 88.25 84 MET A CA 1
ATOM 620 C C . MET A 1 84 ? 3.447 -8.042 -21.476 1.00 88.25 84 MET A C 1
ATOM 622 O O . MET A 1 84 ? 2.628 -8.163 -22.377 1.00 88.25 84 MET A O 1
ATOM 626 N N . ARG A 1 85 ? 4.726 -7.780 -21.755 1.00 87.50 85 ARG A N 1
ATOM 627 C CA . ARG A 1 85 ? 5.223 -7.621 -23.132 1.00 87.50 85 ARG A CA 1
ATOM 628 C C . ARG A 1 85 ? 5.301 -8.919 -23.938 1.00 87.50 85 ARG A C 1
ATOM 630 O O . ARG A 1 85 ? 5.522 -8.829 -25.143 1.00 87.50 85 ARG A O 1
ATOM 637 N N . THR A 1 86 ? 5.123 -10.085 -23.313 1.00 85.81 86 THR A N 1
ATOM 638 C CA . THR A 1 86 ? 4.929 -11.358 -24.037 1.00 85.81 86 THR A CA 1
ATOM 639 C C . THR A 1 86 ? 3.512 -11.501 -24.595 1.00 85.81 86 THR A C 1
ATOM 641 O O . THR A 1 86 ? 3.283 -12.316 -25.483 1.00 85.81 86 THR A O 1
ATOM 644 N N . ILE A 1 87 ? 2.571 -10.685 -24.109 1.00 88.12 87 ILE A N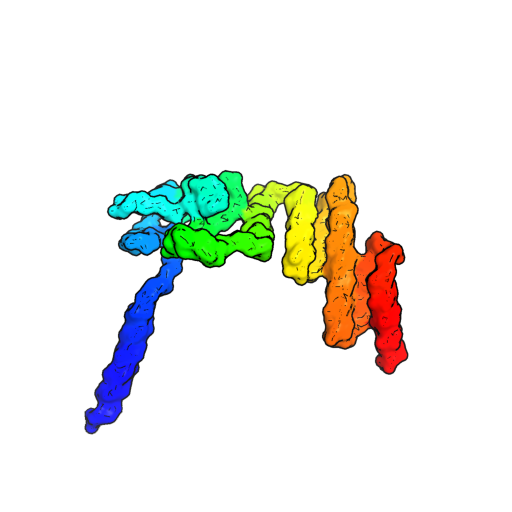 1
ATOM 645 C CA . ILE A 1 87 ? 1.188 -10.636 -24.575 1.00 88.12 87 ILE A CA 1
ATOM 646 C C . ILE A 1 87 ? 1.077 -9.544 -25.641 1.00 88.12 87 ILE A C 1
ATOM 648 O O . ILE A 1 87 ? 1.542 -8.411 -25.448 1.00 88.12 87 ILE A O 1
ATOM 652 N N . ASP A 1 88 ? 0.435 -9.890 -26.756 1.00 89.56 88 ASP A N 1
ATOM 653 C CA . ASP A 1 88 ? 0.169 -8.964 -27.851 1.00 89.56 88 ASP A CA 1
ATOM 654 C C . ASP A 1 88 ? -0.507 -7.671 -27.358 1.00 89.56 88 ASP A C 1
ATOM 656 O O . ASP A 1 88 ? -1.299 -7.674 -26.410 1.00 89.56 88 ASP A O 1
ATOM 660 N N . LYS A 1 89 ? -0.147 -6.539 -27.973 1.00 89.81 89 LYS A N 1
ATOM 661 C CA . LYS A 1 89 ? -0.612 -5.218 -27.538 1.00 89.81 89 LYS A CA 1
ATOM 662 C C . LYS A 1 89 ? -2.136 -5.104 -27.622 1.00 89.81 89 LYS A C 1
ATOM 664 O O . LYS A 1 89 ? -2.736 -4.648 -26.649 1.00 89.81 89 LYS A O 1
ATOM 669 N N . ASP A 1 90 ? -2.738 -5.554 -28.716 1.00 93.69 90 ASP A N 1
ATOM 670 C CA . ASP A 1 90 ? -4.176 -5.411 -28.946 1.00 93.69 90 ASP A CA 1
ATOM 671 C C . ASP A 1 90 ? -4.954 -6.307 -27.973 1.00 93.69 90 ASP A C 1
ATOM 673 O O . ASP A 1 90 ? -5.986 -5.910 -27.434 1.00 93.69 90 ASP A O 1
ATOM 677 N N . VAL A 1 91 ? -4.403 -7.484 -27.649 1.00 93.00 91 VAL A N 1
ATOM 678 C CA . VAL A 1 91 ? -4.955 -8.375 -26.615 1.00 93.00 91 VAL A CA 1
ATOM 679 C C . VAL A 1 91 ? -4.896 -7.728 -25.231 1.00 93.00 91 VAL A C 1
ATOM 681 O O . VAL A 1 91 ? -5.880 -7.779 -24.490 1.00 93.00 91 VAL A O 1
ATOM 684 N N . ARG A 1 92 ? -3.771 -7.099 -24.864 1.00 91.94 92 ARG A N 1
ATOM 685 C CA . ARG A 1 92 ? -3.645 -6.401 -23.572 1.00 91.94 92 ARG A CA 1
ATOM 686 C C . ARG A 1 92 ? -4.648 -5.266 -23.428 1.00 91.94 92 ARG A C 1
ATOM 688 O O . ARG A 1 92 ? -5.228 -5.130 -22.355 1.00 91.94 92 ARG A O 1
ATOM 695 N N . GLU A 1 93 ? -4.830 -4.478 -24.484 1.00 90.75 93 GLU A N 1
ATOM 696 C CA . GLU A 1 93 ? -5.774 -3.358 -24.511 1.00 90.75 93 GLU A CA 1
ATOM 697 C C . GLU A 1 93 ? -7.221 -3.855 -24.466 1.00 90.75 93 GLU A C 1
ATOM 699 O O . GLU A 1 93 ? -8.009 -3.387 -23.646 1.00 90.75 93 GLU A O 1
ATOM 704 N N . HIS A 1 94 ? -7.562 -4.871 -25.264 1.00 93.50 94 HIS A N 1
ATOM 705 C CA . HIS A 1 94 ? -8.903 -5.451 -25.277 1.00 93.50 94 HIS A CA 1
ATOM 706 C C . HIS A 1 94 ? -9.300 -6.045 -23.918 1.00 93.50 94 HIS A C 1
ATOM 708 O O . HIS A 1 94 ? -10.413 -5.828 -23.439 1.00 93.50 94 HIS A O 1
ATOM 714 N N . LEU A 1 95 ? -8.376 -6.766 -23.276 1.00 92.06 95 LEU A N 1
ATOM 715 C CA . LEU A 1 95 ? -8.578 -7.348 -21.947 1.00 92.06 95 LEU A CA 1
ATOM 716 C C . LEU A 1 95 ? -8.327 -6.355 -20.805 1.00 92.06 95 LEU A C 1
ATOM 718 O O . LEU A 1 95 ? -8.541 -6.704 -19.644 1.00 92.06 95 LEU A O 1
ATOM 722 N N . ARG A 1 96 ? -7.879 -5.131 -21.119 1.00 89.38 96 ARG A N 1
ATOM 723 C CA . ARG A 1 96 ? -7.616 -4.051 -20.156 1.00 89.38 96 ARG A CA 1
ATOM 724 C C . ARG A 1 96 ? -6.689 -4.491 -19.018 1.00 89.38 96 ARG A C 1
ATOM 726 O O . ARG A 1 96 ? -6.904 -4.189 -17.840 1.00 89.38 96 ARG A O 1
ATOM 733 N N . LEU A 1 97 ? -5.663 -5.268 -19.364 1.00 86.94 97 LEU A N 1
ATOM 734 C CA . LEU A 1 97 ? -4.764 -5.867 -18.383 1.00 86.94 97 LEU A CA 1
ATOM 735 C C . LEU A 1 97 ? -3.956 -4.783 -17.660 1.00 86.94 97 LEU A C 1
ATOM 737 O O . LEU A 1 97 ? -3.282 -3.970 -18.287 1.00 86.94 97 LEU A O 1
ATOM 741 N N . GLY A 1 98 ? -4.008 -4.795 -16.327 1.00 83.81 98 GLY A N 1
ATOM 742 C CA . GLY A 1 98 ? -3.359 -3.787 -15.482 1.00 83.81 98 GLY A CA 1
ATOM 743 C C . GLY A 1 98 ? -4.173 -2.502 -15.276 1.00 83.81 98 GLY A C 1
ATOM 744 O O . GLY A 1 98 ? -3.724 -1.615 -14.557 1.00 83.81 98 GLY A O 1
ATOM 745 N N . GLU A 1 99 ? -5.378 -2.387 -15.848 1.00 87.31 99 GLU A N 1
ATOM 746 C CA . GLU A 1 99 ? -6.189 -1.165 -15.715 1.00 87.31 99 GLU A CA 1
ATOM 747 C C . GLU A 1 99 ? -7.109 -1.137 -14.490 1.00 87.31 99 GLU A C 1
ATOM 749 O O . GLU A 1 99 ? -7.637 -0.071 -14.156 1.00 87.31 99 GLU A O 1
ATOM 754 N N . SER A 1 100 ? -7.327 -2.280 -13.831 1.00 91.12 100 SER A N 1
ATOM 755 C CA . SER A 1 100 ? -8.157 -2.329 -12.623 1.00 91.12 100 SER A CA 1
ATOM 756 C C . SER A 1 100 ? -7.566 -1.447 -11.521 1.00 91.12 100 SER A C 1
ATOM 758 O O . SER A 1 100 ? -6.345 -1.353 -11.381 1.00 91.12 100 SER A O 1
ATOM 760 N N . ASP A 1 101 ? -8.422 -0.831 -10.704 1.00 91.50 101 ASP A N 1
ATOM 761 C CA . ASP A 1 101 ? -7.969 0.025 -9.599 1.00 91.50 101 ASP A CA 1
ATOM 762 C C . ASP A 1 101 ? -7.049 -0.731 -8.639 1.00 91.50 101 ASP A C 1
ATOM 764 O O . ASP A 1 101 ? -6.050 -0.188 -8.172 1.00 91.50 101 ASP A O 1
ATOM 768 N N . ARG A 1 102 ? -7.330 -2.020 -8.423 1.00 92.44 102 ARG A N 1
ATOM 769 C CA . ARG A 1 102 ? -6.480 -2.909 -7.636 1.00 92.44 102 ARG A CA 1
ATOM 770 C C . ARG A 1 102 ? -5.075 -3.036 -8.229 1.00 92.44 102 ARG A C 1
ATOM 772 O O . ARG A 1 102 ? -4.101 -2.832 -7.514 1.00 92.44 102 ARG A O 1
ATOM 779 N N . ALA A 1 103 ? -4.976 -3.330 -9.525 1.00 91.00 103 ALA A N 1
ATOM 780 C CA . ALA A 1 103 ? -3.689 -3.475 -10.204 1.00 91.00 103 ALA A CA 1
ATOM 781 C C . ALA A 1 103 ? -2.875 -2.172 -10.157 1.00 91.00 103 ALA A C 1
ATOM 783 O O . ALA A 1 103 ? -1.675 -2.200 -9.902 1.00 91.00 103 ALA A O 1
ATOM 784 N N . LYS A 1 104 ? -3.531 -1.017 -10.323 1.00 93.19 104 LYS A N 1
ATOM 785 C CA . LYS A 1 104 ? -2.873 0.294 -10.200 1.00 93.19 104 LYS A CA 1
ATOM 786 C C . LYS A 1 104 ? -2.307 0.524 -8.798 1.00 93.19 104 LYS A C 1
ATOM 788 O O . LYS A 1 104 ? -1.184 1.002 -8.672 1.00 93.19 104 LYS A O 1
ATOM 793 N N . ILE A 1 105 ? -3.061 0.163 -7.757 1.00 95.94 105 ILE A N 1
ATOM 794 C CA . ILE A 1 105 ? -2.589 0.264 -6.372 1.00 95.94 105 ILE A CA 1
ATOM 795 C C . ILE A 1 105 ? -1.403 -0.678 -6.126 1.00 95.94 105 ILE A C 1
ATOM 797 O O . ILE A 1 105 ? -0.443 -0.279 -5.475 1.00 95.94 105 ILE A O 1
ATOM 801 N N . GLU A 1 106 ? -1.443 -1.908 -6.642 1.00 94.25 106 GLU A N 1
ATOM 802 C CA . GLU A 1 106 ? -0.342 -2.872 -6.498 1.00 94.25 106 GLU A CA 1
ATOM 803 C C . GLU A 1 106 ? 0.956 -2.356 -7.143 1.00 94.25 106 GLU A C 1
ATOM 805 O O . GLU A 1 106 ? 2.012 -2.421 -6.509 1.00 94.25 106 GLU A O 1
ATOM 810 N N . VAL A 1 107 ? 0.868 -1.749 -8.334 1.00 93.25 107 VAL A N 1
ATOM 811 C CA . VAL A 1 107 ? 2.010 -1.083 -8.983 1.00 93.25 107 VAL A CA 1
ATOM 812 C C . VAL A 1 107 ? 2.556 0.044 -8.105 1.00 93.25 107 VAL A C 1
ATOM 814 O O . VAL A 1 107 ? 3.761 0.093 -7.857 1.00 93.25 107 VAL A O 1
ATOM 817 N N . GLU A 1 108 ? 1.688 0.922 -7.598 1.00 96.00 108 GLU A N 1
ATOM 818 C CA . GLU A 1 108 ? 2.103 2.063 -6.773 1.00 96.00 108 GLU A CA 1
ATOM 819 C C . GLU A 1 108 ? 2.738 1.618 -5.444 1.00 96.00 108 GLU A C 1
ATOM 821 O O . GLU A 1 108 ? 3.777 2.141 -5.043 1.00 96.00 108 GLU A O 1
ATOM 826 N N . LEU A 1 109 ? 2.188 0.591 -4.789 1.00 96.88 109 LEU A N 1
ATOM 827 C CA . LEU A 1 109 ? 2.792 -0.013 -3.597 1.00 96.88 109 LEU A CA 1
ATOM 828 C C . LEU A 1 109 ? 4.180 -0.601 -3.898 1.00 96.88 109 LEU A C 1
ATOM 830 O O . LEU A 1 109 ? 5.093 -0.466 -3.083 1.00 96.88 109 LEU A O 1
ATOM 834 N N . GLY A 1 110 ? 4.359 -1.223 -5.068 1.00 95.06 110 GLY A N 1
ATOM 835 C CA . GLY A 1 110 ? 5.661 -1.711 -5.526 1.00 95.06 110 GLY A CA 1
ATOM 836 C C . GLY A 1 110 ? 6.677 -0.587 -5.750 1.00 95.06 110 GLY A C 1
ATOM 837 O O . GLY A 1 110 ? 7.833 -0.722 -5.350 1.00 95.06 110 GLY A O 1
ATOM 838 N N . GLN A 1 111 ? 6.242 0.536 -6.330 1.00 95.31 111 GLN A N 1
ATOM 839 C CA . GLN A 1 111 ? 7.072 1.734 -6.510 1.00 95.31 111 GLN A CA 1
ATOM 840 C C . GLN A 1 111 ? 7.500 2.325 -5.162 1.00 95.31 111 GLN A C 1
ATOM 842 O O . GLN A 1 111 ? 8.682 2.592 -4.960 1.00 95.31 111 GLN A O 1
ATOM 847 N N . ILE A 1 112 ? 6.555 2.486 -4.227 1.00 96.50 112 ILE A N 1
ATOM 848 C CA . ILE A 1 112 ? 6.841 2.972 -2.869 1.00 96.50 112 ILE A CA 1
ATOM 849 C C . ILE A 1 112 ? 7.859 2.065 -2.183 1.00 96.50 112 ILE A C 1
ATOM 851 O O . ILE A 1 112 ? 8.828 2.560 -1.614 1.00 96.50 112 ILE A O 1
ATOM 855 N N . LYS A 1 113 ? 7.682 0.743 -2.272 1.00 95.00 113 LYS A N 1
ATOM 856 C CA . LYS A 1 113 ? 8.609 -0.219 -1.674 1.00 95.00 113 LYS A CA 1
ATOM 857 C C . LYS A 1 113 ? 10.044 -0.040 -2.188 1.00 95.00 113 LYS A C 1
ATOM 859 O O . LYS A 1 113 ? 10.956 0.033 -1.371 1.00 95.00 113 LYS A O 1
ATOM 864 N N . ASP A 1 114 ? 10.236 0.067 -3.503 1.00 94.00 114 ASP A N 1
ATOM 865 C CA . ASP A 1 114 ? 11.561 0.281 -4.111 1.00 94.00 114 ASP A CA 1
ATOM 866 C C . ASP A 1 114 ? 12.208 1.598 -3.645 1.00 94.00 114 ASP A C 1
ATOM 868 O O . ASP A 1 114 ? 13.376 1.609 -3.258 1.00 94.00 114 ASP A O 1
ATOM 872 N N . MET A 1 115 ? 11.445 2.697 -3.604 1.00 94.69 115 MET A N 1
ATOM 873 C CA . MET A 1 115 ? 11.938 3.989 -3.100 1.00 94.69 115 MET A CA 1
ATOM 874 C C . MET A 1 115 ? 12.347 3.905 -1.618 1.00 94.69 115 MET A C 1
ATOM 876 O O . MET A 1 115 ? 13.399 4.407 -1.218 1.00 94.69 115 MET A O 1
ATOM 880 N N . VAL A 1 116 ? 11.563 3.208 -0.791 1.00 93.81 116 VAL A N 1
ATOM 881 C CA . VAL A 1 116 ? 11.880 3.010 0.633 1.00 93.81 116 VAL A CA 1
ATOM 882 C C . VAL A 1 116 ? 13.128 2.146 0.826 1.00 93.81 116 VAL A C 1
ATOM 884 O O . VAL A 1 116 ? 13.952 2.467 1.683 1.00 93.81 116 VAL A O 1
ATOM 887 N N . GLU A 1 117 ? 13.310 1.088 0.030 1.00 93.19 117 GLU A N 1
ATOM 888 C CA . GLU A 1 117 ? 14.516 0.243 0.060 1.00 93.19 117 GLU A CA 1
ATOM 889 C C . GLU A 1 117 ? 15.786 1.020 -0.329 1.00 93.19 117 GLU A C 1
ATOM 891 O O . GLU A 1 117 ? 16.868 0.724 0.179 1.00 93.19 117 GLU A O 1
ATOM 896 N N . LYS A 1 118 ? 15.651 2.070 -1.149 1.00 93.38 118 LYS A N 1
ATOM 897 C CA . LYS A 1 118 ? 16.728 3.018 -1.490 1.00 93.38 118 LYS A CA 1
ATOM 898 C C . LYS A 1 118 ? 16.976 4.094 -0.426 1.00 93.38 118 LYS A C 1
ATOM 900 O O . LYS A 1 118 ? 17.893 4.897 -0.574 1.00 93.38 118 LYS A O 1
ATOM 905 N N . GLY A 1 119 ? 16.202 4.100 0.660 1.00 93.69 119 GLY A N 1
ATOM 906 C CA . GLY A 1 119 ? 16.336 5.064 1.753 1.00 93.69 119 GLY A CA 1
ATOM 907 C C . GLY A 1 119 ? 15.589 6.381 1.534 1.00 93.69 119 GLY A C 1
ATOM 908 O O . GLY A 1 119 ? 15.796 7.323 2.293 1.00 93.69 119 GLY A O 1
ATOM 909 N N . GLU A 1 120 ? 14.691 6.455 0.551 1.00 94.25 120 GLU A N 1
ATOM 910 C CA . GLU A 1 120 ? 13.947 7.672 0.192 1.00 94.25 120 GLU A CA 1
ATOM 911 C C . GLU A 1 120 ? 12.628 7.812 0.979 1.00 94.25 120 GLU A C 1
ATOM 913 O O . GLU A 1 120 ? 11.663 8.398 0.502 1.00 94.25 120 GLU A O 1
ATOM 918 N N . LEU A 1 121 ? 12.538 7.252 2.192 1.00 95.38 121 LEU A N 1
ATOM 919 C CA . LEU A 1 121 ? 11.303 7.269 2.982 1.00 95.38 121 LEU A CA 1
ATOM 920 C C . LEU A 1 121 ? 10.950 8.694 3.445 1.00 95.38 121 LEU A C 1
ATOM 922 O O . LEU A 1 121 ? 11.598 9.246 4.335 1.00 95.38 121 LEU A O 1
ATOM 926 N N . THR A 1 122 ? 9.855 9.239 2.916 1.00 97.38 122 THR A N 1
ATOM 927 C CA . THR A 1 122 ? 9.279 10.532 3.320 1.00 97.38 122 THR A CA 1
ATOM 928 C C . THR A 1 122 ? 7.914 10.362 4.007 1.00 97.38 122 THR A C 1
ATOM 930 O O . THR A 1 122 ? 7.275 9.313 3.852 1.00 97.38 122 THR A O 1
ATOM 933 N N . PRO A 1 123 ? 7.410 11.378 4.740 1.00 97.88 123 PRO A N 1
ATOM 934 C CA . PRO A 1 123 ? 6.036 11.373 5.247 1.00 97.88 123 PRO A CA 1
ATOM 935 C C . PRO A 1 123 ? 4.988 11.209 4.134 1.00 97.88 123 PRO A C 1
ATOM 937 O O . PRO A 1 123 ? 3.980 10.522 4.310 1.00 97.88 123 PRO A O 1
ATOM 940 N N . GLU A 1 124 ? 5.214 11.798 2.962 1.00 97.88 124 GLU A N 1
ATOM 941 C CA . GLU A 1 124 ? 4.308 11.701 1.816 1.00 97.88 124 GLU A CA 1
ATOM 942 C C . GLU A 1 124 ? 4.191 10.250 1.340 1.00 97.88 124 GLU A C 1
ATOM 944 O O . GLU A 1 124 ? 3.083 9.729 1.225 1.00 97.88 124 GLU A O 1
ATOM 949 N N . LEU A 1 125 ? 5.324 9.568 1.146 1.00 97.44 125 LEU A N 1
ATOM 950 C CA . LEU A 1 125 ? 5.343 8.167 0.722 1.00 97.44 125 LEU A CA 1
ATOM 951 C C . LEU A 1 125 ? 4.754 7.243 1.793 1.00 97.44 125 LEU A C 1
ATOM 953 O O . LEU A 1 125 ? 3.930 6.386 1.483 1.00 97.44 125 LEU A O 1
ATOM 957 N N . ALA A 1 126 ? 5.117 7.453 3.060 1.00 98.31 126 ALA A N 1
ATOM 958 C CA . ALA A 1 126 ? 4.629 6.638 4.168 1.00 98.31 126 ALA A CA 1
ATOM 959 C C . ALA A 1 126 ? 3.110 6.783 4.375 1.00 98.31 126 ALA A C 1
ATOM 961 O O . ALA A 1 126 ? 2.398 5.796 4.556 1.00 98.31 126 ALA A O 1
ATOM 962 N N . SER A 1 127 ? 2.584 8.010 4.316 1.00 98.56 127 SER A N 1
ATOM 963 C CA . SER A 1 127 ? 1.138 8.244 4.413 1.00 98.56 127 SER A CA 1
ATOM 964 C C . SER A 1 127 ? 0.383 7.700 3.201 1.00 98.56 127 SER A C 1
ATOM 966 O O . SER A 1 127 ? -0.706 7.138 3.362 1.00 98.56 127 SER A O 1
ATOM 968 N N . ARG A 1 128 ? 0.972 7.801 2.002 1.00 98.44 128 ARG A N 1
ATOM 969 C CA . ARG A 1 128 ? 0.403 7.228 0.783 1.00 98.44 128 ARG A CA 1
ATOM 970 C C . ARG A 1 128 ? 0.339 5.704 0.846 1.00 98.44 128 ARG A C 1
ATOM 972 O O . ARG A 1 128 ? -0.692 5.139 0.488 1.00 98.44 128 ARG A O 1
ATOM 979 N N . GLU A 1 129 ? 1.372 5.045 1.372 1.00 98.50 129 GLU A N 1
ATOM 980 C CA . GLU A 1 129 ? 1.373 3.595 1.606 1.00 98.50 129 GLU A CA 1
ATOM 981 C C . GLU A 1 129 ? 0.187 3.179 2.491 1.00 98.50 129 GLU A C 1
ATOM 983 O O . GLU A 1 129 ? -0.585 2.290 2.124 1.00 98.50 129 GLU A O 1
ATOM 988 N N . VAL A 1 130 ? -0.030 3.870 3.619 1.00 98.69 130 VAL A N 1
ATOM 989 C CA . VAL A 1 130 ? -1.173 3.608 4.514 1.00 98.69 130 VAL A CA 1
ATOM 990 C C . VAL A 1 130 ? -2.506 3.775 3.779 1.00 98.69 130 VAL A C 1
ATOM 992 O O . VAL A 1 130 ? -3.402 2.935 3.918 1.00 98.69 130 VAL A O 1
ATOM 995 N N . GLU A 1 131 ? -2.661 4.851 3.005 1.00 98.62 131 GLU A N 1
ATOM 996 C CA . GLU A 1 131 ? -3.888 5.129 2.253 1.00 98.62 131 GLU A CA 1
ATOM 997 C C . GLU A 1 131 ? -4.196 4.015 1.239 1.00 98.62 131 GLU A C 1
ATOM 999 O O . GLU A 1 131 ? -5.324 3.517 1.183 1.00 98.62 131 GLU A O 1
ATOM 1004 N N . LEU A 1 132 ? -3.195 3.596 0.462 1.00 98.56 132 LEU A N 1
ATOM 1005 C CA . LEU A 1 132 ? -3.314 2.540 -0.543 1.00 98.56 132 LEU A CA 1
ATOM 1006 C C . LEU A 1 132 ? -3.669 1.191 0.089 1.00 98.56 132 LEU A C 1
ATOM 1008 O O . LEU A 1 132 ? -4.618 0.541 -0.348 1.00 98.56 132 LEU A O 1
ATOM 1012 N N . LEU A 1 133 ? -2.988 0.808 1.172 1.00 98.56 133 LEU A N 1
ATOM 1013 C CA . LEU A 1 133 ? -3.302 -0.413 1.923 1.00 98.56 133 LEU A CA 1
ATOM 1014 C C . LEU A 1 133 ? -4.741 -0.396 2.466 1.00 98.56 133 LEU A C 1
ATOM 1016 O O . LEU A 1 133 ? -5.433 -1.412 2.445 1.00 98.56 133 LEU A O 1
ATOM 1020 N N . THR A 1 134 ? -5.219 0.775 2.893 1.00 98.31 134 THR A N 1
ATOM 1021 C CA . THR A 1 134 ? -6.594 0.981 3.378 1.00 98.31 134 THR A CA 1
ATOM 1022 C C . THR A 1 134 ? -7.638 0.927 2.252 1.00 98.31 134 THR A C 1
ATOM 1024 O O . THR A 1 134 ? -8.800 0.602 2.505 1.00 98.31 134 THR A O 1
ATOM 1027 N N . LYS A 1 135 ? -7.269 1.274 1.012 1.00 97.69 135 LYS A N 1
ATOM 1028 C CA . LYS A 1 135 ? -8.129 1.114 -0.178 1.00 97.69 135 LYS A CA 1
ATOM 1029 C C . LYS A 1 135 ? -8.190 -0.333 -0.666 1.00 97.69 135 LYS A C 1
ATOM 1031 O O . LYS A 1 135 ? -9.183 -0.719 -1.265 1.00 97.69 135 LYS A O 1
ATOM 1036 N N . MET A 1 136 ? -7.146 -1.109 -0.392 1.00 97.00 136 MET A N 1
ATOM 1037 C CA . MET A 1 136 ? -7.041 -2.537 -0.716 1.00 97.00 136 MET A CA 1
ATOM 1038 C C . MET A 1 136 ? -7.698 -3.452 0.320 1.00 97.00 136 MET A C 1
ATOM 1040 O O . MET A 1 136 ? -7.616 -4.673 0.190 1.00 97.00 136 MET A O 1
ATOM 1044 N N . ASP A 1 137 ? -8.292 -2.867 1.361 1.00 97.38 137 ASP A N 1
ATOM 1045 C CA . ASP A 1 137 ? -8.859 -3.563 2.512 1.00 97.38 137 ASP A CA 1
ATOM 1046 C C . ASP A 1 137 ? -7.831 -4.430 3.276 1.00 97.38 137 ASP A C 1
ATOM 1048 O O . ASP A 1 137 ? -8.168 -5.397 3.955 1.00 97.38 137 ASP A O 1
ATOM 1052 N N . TRP A 1 138 ? -6.540 -4.078 3.209 1.00 97.81 138 TRP A N 1
ATOM 1053 C CA . TRP A 1 138 ? -5.460 -4.763 3.933 1.00 97.81 138 TRP A CA 1
ATOM 1054 C C . TRP A 1 138 ? -5.304 -4.200 5.348 1.00 97.81 138 TRP A C 1
ATOM 1056 O O . TRP A 1 138 ? -4.264 -3.647 5.711 1.00 97.81 138 TRP A O 1
ATOM 1066 N N . TRP A 1 139 ? -6.358 -4.339 6.154 1.00 98.25 139 TRP A N 1
ATOM 1067 C CA . TRP A 1 139 ? -6.532 -3.634 7.429 1.00 98.25 139 TRP A CA 1
ATOM 1068 C C . TRP A 1 139 ? -5.379 -3.807 8.417 1.00 98.25 139 TRP A C 1
ATOM 1070 O O . TRP A 1 139 ? -4.910 -2.825 8.990 1.00 98.25 139 TRP A O 1
ATOM 1080 N N . SER A 1 140 ? -4.883 -5.035 8.586 1.00 98.12 140 SER A N 1
ATOM 1081 C CA . SER A 1 140 ? -3.772 -5.318 9.503 1.00 98.12 140 SER A CA 1
ATOM 1082 C C . SER A 1 140 ? -2.486 -4.602 9.070 1.00 98.12 140 SER A C 1
ATOM 1084 O O . SER A 1 140 ? -1.888 -3.860 9.851 1.00 98.12 140 SER A O 1
ATOM 1086 N N . LYS A 1 141 ? -2.116 -4.714 7.785 1.00 98.19 141 LYS A N 1
ATOM 1087 C CA . LYS A 1 141 ? -0.936 -4.033 7.227 1.00 98.19 141 LYS A CA 1
ATOM 1088 C C . LYS A 1 141 ? -1.073 -2.512 7.297 1.00 98.19 141 LYS A C 1
ATOM 1090 O O . LYS A 1 141 ? -0.131 -1.839 7.706 1.00 98.19 141 LYS A O 1
ATOM 1095 N N . ALA A 1 142 ? -2.242 -1.976 6.944 1.00 98.56 142 ALA A N 1
ATOM 1096 C CA . ALA A 1 142 ? -2.517 -0.545 7.020 1.00 98.56 142 ALA A CA 1
ATOM 1097 C C . ALA A 1 142 ? -2.389 -0.012 8.456 1.00 98.56 142 ALA A C 1
ATOM 1099 O O . ALA A 1 142 ? -1.786 1.038 8.668 1.00 98.56 142 ALA A O 1
ATOM 1100 N N . ASN A 1 143 ? -2.906 -0.743 9.452 1.00 98.56 143 ASN A N 1
ATOM 1101 C CA . ASN A 1 143 ? -2.780 -0.367 10.861 1.00 98.56 143 ASN A CA 1
ATOM 1102 C C . ASN A 1 143 ? -1.316 -0.364 11.330 1.00 98.56 143 ASN A C 1
ATOM 1104 O O . ASN A 1 143 ? -0.890 0.606 11.954 1.00 98.56 143 ASN A O 1
ATOM 1108 N N . LEU A 1 144 ? -0.536 -1.397 10.993 1.00 98.50 144 LEU A N 1
ATOM 1109 C CA . LEU A 1 144 ? 0.892 -1.455 11.331 1.00 98.50 144 LEU A CA 1
ATOM 1110 C C . LEU A 1 144 ? 1.664 -0.284 10.712 1.00 98.50 144 LEU A C 1
ATOM 1112 O O . LEU A 1 144 ? 2.375 0.430 11.417 1.00 98.50 144 LEU A O 1
ATOM 1116 N N . LYS A 1 145 ? 1.446 -0.011 9.421 1.00 98.44 145 LYS A N 1
ATOM 1117 C CA . LYS A 1 145 ? 2.075 1.128 8.738 1.00 98.44 145 LYS A CA 1
ATOM 1118 C C . LYS A 1 145 ? 1.639 2.478 9.296 1.00 98.44 145 LYS A C 1
ATOM 1120 O O . LYS A 1 145 ? 2.456 3.389 9.386 1.00 98.44 145 LYS A O 1
ATOM 1125 N N . ALA A 1 146 ? 0.395 2.607 9.750 1.00 98.56 146 ALA A N 1
ATOM 1126 C CA . ALA A 1 146 ? -0.066 3.821 10.413 1.00 98.56 146 ALA A CA 1
ATOM 1127 C C . ALA A 1 146 ? 0.606 4.045 11.780 1.00 98.56 146 ALA A C 1
ATOM 1129 O O . ALA A 1 146 ? 0.851 5.191 12.153 1.00 98.56 146 ALA A O 1
ATOM 1130 N N . ILE A 1 147 ? 0.915 2.974 12.522 1.00 98.31 147 ILE A N 1
ATOM 1131 C CA . ILE A 1 147 ? 1.698 3.055 13.765 1.00 98.31 147 ILE A CA 1
ATOM 1132 C C . ILE A 1 147 ? 3.130 3.492 13.448 1.00 98.31 147 ILE A C 1
ATOM 1134 O O . ILE A 1 147 ? 3.604 4.465 14.030 1.00 98.31 147 ILE A O 1
ATOM 1138 N N . GLU A 1 148 ? 3.786 2.836 12.483 1.00 98.00 148 GLU A N 1
ATOM 1139 C CA . GLU A 1 148 ? 5.137 3.206 12.035 1.00 98.00 148 GLU A CA 1
ATOM 1140 C C . GLU A 1 148 ? 5.212 4.677 11.601 1.00 98.00 148 GLU A C 1
ATOM 1142 O O . GLU A 1 148 ? 6.150 5.385 11.973 1.00 98.00 148 GLU A O 1
ATOM 1147 N N . PHE A 1 149 ? 4.209 5.148 10.850 1.00 98.50 149 PHE A N 1
ATOM 1148 C CA . PHE A 1 149 ? 4.090 6.545 10.444 1.00 98.50 149 PHE A CA 1
ATOM 1149 C C . PHE A 1 149 ? 4.031 7.480 11.654 1.00 98.50 149 PHE A C 1
ATOM 1151 O O . PHE A 1 149 ? 4.813 8.422 11.727 1.00 98.50 149 PHE A O 1
ATOM 1158 N N . ALA A 1 150 ? 3.141 7.215 12.616 1.00 97.44 150 ALA A N 1
ATOM 1159 C CA . ALA A 1 150 ? 2.970 8.072 13.788 1.00 97.44 150 ALA A CA 1
ATOM 1160 C C . ALA A 1 150 ? 4.242 8.150 14.649 1.00 97.44 150 ALA A C 1
ATOM 1162 O O . ALA A 1 150 ? 4.513 9.186 15.250 1.00 97.44 150 ALA A O 1
ATOM 1163 N N . THR A 1 151 ? 5.038 7.077 14.688 1.00 97.81 151 THR A N 1
ATOM 1164 C CA . THR A 1 151 ? 6.330 7.060 15.388 1.00 97.81 151 THR A CA 1
ATOM 1165 C C . THR A 1 151 ? 7.408 7.850 14.646 1.00 97.81 151 THR A C 1
ATOM 1167 O O . THR A 1 151 ? 8.162 8.586 15.276 1.00 97.81 151 THR A O 1
ATOM 1170 N N . LYS A 1 152 ? 7.513 7.693 13.321 1.00 97.69 152 LYS A N 1
ATOM 1171 C CA . LYS A 1 152 ? 8.582 8.322 12.524 1.00 97.69 152 LYS A CA 1
ATOM 1172 C C . LYS A 1 152 ? 8.294 9.780 12.168 1.00 97.69 152 LYS A C 1
ATOM 1174 O O . LYS A 1 152 ? 9.227 10.565 12.028 1.00 97.69 152 LYS A O 1
ATOM 1179 N N . PHE A 1 153 ? 7.021 10.132 12.011 1.00 97.81 153 PHE A N 1
ATOM 1180 C CA . PHE A 1 153 ? 6.568 11.411 11.466 1.00 97.81 153 PHE A CA 1
ATOM 1181 C C . PHE A 1 153 ? 5.427 12.032 12.299 1.00 97.81 153 PHE A C 1
ATOM 1183 O O . PHE A 1 153 ? 4.368 12.336 11.747 1.00 97.81 153 PHE A O 1
ATOM 1190 N N . PRO A 1 154 ? 5.602 12.234 13.620 1.00 96.31 154 PRO A N 1
ATOM 1191 C CA . PRO A 1 154 ? 4.516 12.679 14.502 1.00 96.31 154 PRO A CA 1
ATOM 1192 C C . PRO A 1 154 ? 3.915 14.038 14.100 1.00 96.31 154 PRO A C 1
ATOM 1194 O O . PRO A 1 154 ? 2.697 14.209 14.124 1.00 96.31 154 PRO A O 1
ATOM 1197 N N . GLU A 1 155 ? 4.755 14.970 13.643 1.00 96.19 155 GLU A N 1
ATOM 1198 C CA . GLU A 1 155 ? 4.373 16.349 13.294 1.00 96.19 155 GLU A CA 1
ATOM 1199 C C . GLU A 1 155 ? 4.054 16.544 11.800 1.00 96.19 155 GLU A C 1
ATOM 1201 O O . GLU A 1 155 ? 3.930 17.671 11.316 1.00 96.19 155 GLU A O 1
ATOM 1206 N N . ALA A 1 156 ? 3.955 15.460 11.027 1.00 97.56 156 ALA A N 1
ATOM 1207 C CA . ALA A 1 156 ? 3.696 15.558 9.598 1.00 97.56 156 ALA A CA 1
ATOM 1208 C C . ALA A 1 156 ? 2.269 16.044 9.299 1.00 97.56 156 ALA A C 1
ATOM 1210 O O . ALA A 1 156 ? 1.296 15.686 9.965 1.00 97.56 156 ALA A O 1
ATOM 1211 N N . THR A 1 157 ? 2.114 16.816 8.221 1.00 97.75 157 THR A N 1
ATOM 1212 C CA . THR A 1 157 ? 0.804 17.360 7.812 1.00 97.75 157 THR A CA 1
ATOM 1213 C C . THR A 1 157 ? -0.216 16.266 7.466 1.00 97.75 157 THR A C 1
ATOM 1215 O O . THR A 1 157 ? -1.427 16.464 7.578 1.00 97.75 157 THR A O 1
ATOM 1218 N N . GLN A 1 158 ? 0.265 15.075 7.103 1.00 98.38 158 GLN A N 1
ATOM 1219 C CA . GLN A 1 158 ? -0.536 13.916 6.723 1.00 98.38 158 GLN A CA 1
ATOM 1220 C C . GLN A 1 158 ? -1.066 13.115 7.928 1.00 98.38 158 GLN A C 1
ATOM 1222 O O . GLN A 1 158 ? -1.856 12.186 7.739 1.00 98.38 158 GLN A O 1
ATOM 1227 N N . THR A 1 159 ? -0.714 13.484 9.167 1.00 97.62 159 THR A N 1
ATOM 1228 C CA . THR A 1 159 ? -1.157 12.795 10.393 1.00 97.62 159 THR A CA 1
ATOM 1229 C C . THR A 1 1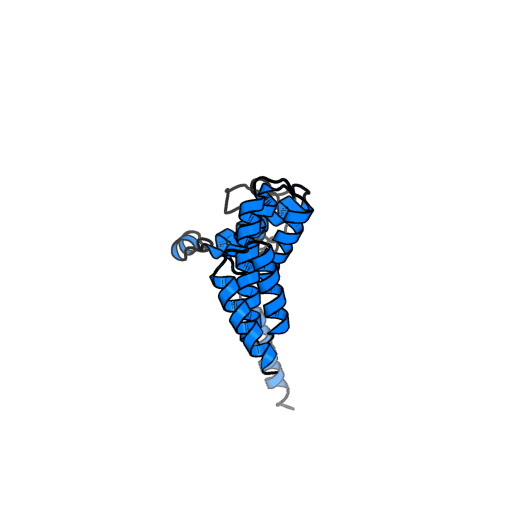59 ? -2.678 12.639 10.470 1.00 97.62 159 THR A C 1
ATOM 1231 O O . THR A 1 159 ? -3.171 11.570 10.835 1.00 97.62 159 THR A O 1
ATOM 1234 N N . ALA A 1 160 ? -3.454 13.646 10.054 1.00 97.19 160 ALA A N 1
ATOM 1235 C CA . ALA A 1 160 ? -4.917 13.559 10.042 1.00 97.19 160 ALA A CA 1
ATOM 1236 C C . ALA A 1 160 ? -5.448 12.481 9.073 1.00 97.19 160 ALA A C 1
ATOM 1238 O O . ALA A 1 160 ? -6.368 11.730 9.414 1.00 97.19 160 ALA A O 1
ATOM 1239 N N . LEU A 1 161 ? -4.849 12.365 7.880 1.00 98.19 161 LEU A N 1
ATOM 1240 C CA . LEU A 1 161 ? -5.195 11.337 6.894 1.00 98.19 161 LEU A CA 1
ATOM 1241 C C . LEU A 1 161 ? -4.864 9.938 7.424 1.00 98.19 161 LEU A C 1
ATOM 1243 O O . LEU A 1 161 ? -5.713 9.043 7.384 1.00 98.19 161 LEU A O 1
ATOM 1247 N N . VAL A 1 162 ? -3.650 9.759 7.951 1.00 98.50 162 VAL A N 1
ATOM 1248 C CA . VAL A 1 162 ? -3.178 8.472 8.482 1.00 98.50 162 VAL A CA 1
ATOM 1249 C C . VAL A 1 162 ? -4.029 8.034 9.670 1.00 98.50 162 VAL A C 1
ATOM 1251 O O . VAL A 1 162 ? -4.476 6.888 9.716 1.00 98.50 162 VAL A O 1
ATOM 1254 N N . LYS A 1 163 ? -4.355 8.958 10.582 1.00 98.19 163 LYS A N 1
ATOM 1255 C CA . LYS A 1 163 ? -5.270 8.713 11.702 1.00 98.19 163 LYS A CA 1
ATOM 1256 C C . LYS A 1 163 ? -6.632 8.210 11.218 1.00 98.19 163 LYS A C 1
ATOM 1258 O O . LYS A 1 163 ? -7.116 7.195 11.714 1.00 98.19 163 LYS A O 1
ATOM 1263 N N . LYS A 1 164 ? -7.230 8.859 10.212 1.00 98.19 164 LYS A N 1
ATOM 1264 C CA . LYS A 1 164 ? -8.514 8.429 9.627 1.00 98.19 164 LYS A CA 1
ATOM 1265 C C . LYS A 1 164 ? -8.430 7.023 9.022 1.00 98.19 164 LYS A C 1
ATOM 1267 O O . LYS A 1 164 ? -9.340 6.214 9.217 1.00 98.19 164 LYS A O 1
ATOM 1272 N N . CYS A 1 165 ? -7.347 6.719 8.306 1.00 98.56 165 CYS A N 1
ATOM 1273 C CA . CYS A 1 165 ? -7.113 5.392 7.733 1.00 98.56 165 CYS A CA 1
ATOM 1274 C C . CYS A 1 165 ? -6.946 4.320 8.820 1.00 98.56 165 CYS A C 1
ATOM 1276 O O . CYS A 1 165 ? -7.524 3.234 8.717 1.00 98.56 165 CYS A O 1
ATOM 1278 N N . ARG A 1 166 ? -6.227 4.648 9.900 1.00 98.44 166 ARG A N 1
ATOM 1279 C CA . ARG A 1 166 ? -6.035 3.766 11.054 1.00 98.44 166 ARG A CA 1
ATOM 1280 C C . ARG A 1 166 ? -7.345 3.476 11.778 1.00 98.44 166 ARG A C 1
ATOM 1282 O O . ARG A 1 166 ? -7.633 2.314 12.027 1.00 98.44 166 ARG A O 1
ATOM 1289 N N . VAL A 1 167 ? -8.173 4.493 12.036 1.00 98.62 167 VAL A N 1
ATOM 1290 C CA . VAL A 1 167 ? -9.510 4.314 12.636 1.00 98.62 167 VAL A CA 1
ATOM 1291 C C . VAL A 1 167 ? -10.373 3.394 11.772 1.00 98.62 167 VAL A C 1
ATOM 1293 O O . VAL A 1 167 ? -10.977 2.456 12.289 1.00 98.62 167 VAL A O 1
ATOM 1296 N N . LYS A 1 168 ? -10.394 3.600 10.445 1.00 98.56 168 LYS A N 1
ATOM 1297 C CA . LYS A 1 168 ? -11.120 2.707 9.525 1.00 98.56 168 LYS A CA 1
ATOM 1298 C C . LYS A 1 168 ? -10.604 1.266 9.624 1.00 98.56 168 LYS A C 1
ATOM 1300 O O . LYS A 1 168 ? -11.421 0.356 9.703 1.00 98.56 168 LYS A O 1
ATOM 1305 N N . SER A 1 169 ? -9.285 1.077 9.630 1.00 98.69 169 SER A N 1
ATOM 1306 C CA . SER A 1 169 ? -8.654 -0.247 9.690 1.00 98.69 169 SER A CA 1
ATOM 1307 C C . SER A 1 169 ? -8.940 -0.961 11.010 1.00 98.69 169 SER A C 1
ATOM 1309 O O . SER A 1 169 ? -9.389 -2.099 10.992 1.00 98.69 169 SER A O 1
ATOM 1311 N N . LEU A 1 170 ? -8.769 -0.282 12.148 1.00 98.75 170 LEU A N 1
ATOM 1312 C CA . LEU A 1 170 ? -9.068 -0.822 13.477 1.00 98.75 170 LEU A CA 1
ATOM 1313 C C . LEU A 1 170 ? -10.545 -1.188 13.628 1.00 98.75 170 LEU A C 1
ATOM 1315 O O . LEU A 1 170 ? -10.856 -2.255 14.145 1.00 98.75 170 LEU A O 1
ATOM 1319 N N . ARG A 1 171 ? -11.463 -0.355 13.121 1.00 98.69 171 ARG A N 1
ATOM 1320 C CA . ARG A 1 171 ? -12.892 -0.686 13.126 1.00 98.69 171 ARG A CA 1
ATOM 1321 C C . ARG A 1 171 ? -13.182 -1.973 12.353 1.00 98.69 171 ARG A C 1
ATOM 1323 O O . ARG A 1 171 ? -13.978 -2.777 12.821 1.00 98.69 171 ARG A O 1
ATOM 1330 N N . GLN A 1 172 ? -12.556 -2.160 11.189 1.00 98.62 172 GLN A N 1
ATOM 1331 C CA . GLN A 1 172 ? -12.752 -3.375 10.395 1.00 98.62 172 GLN A CA 1
ATOM 1332 C C . GLN A 1 172 ? -12.084 -4.600 11.014 1.00 98.62 172 GLN A C 1
ATOM 1334 O O . GLN A 1 172 ? -12.682 -5.664 11.005 1.00 98.62 172 GLN A O 1
ATOM 1339 N N . LEU A 1 173 ? -10.894 -4.458 11.603 1.00 98.62 173 LEU A N 1
ATOM 1340 C CA . LEU A 1 173 ? -10.262 -5.537 12.369 1.00 98.62 173 LEU A CA 1
ATOM 1341 C C . LEU A 1 173 ? -11.124 -5.948 13.565 1.00 98.62 173 LEU A C 1
ATOM 1343 O O . LEU A 1 173 ? -11.321 -7.132 13.790 1.00 98.62 173 LEU A O 1
ATOM 1347 N N . GLY A 1 174 ? -11.687 -4.975 14.285 1.00 98.56 174 GLY A N 1
ATOM 1348 C CA . GLY A 1 174 ? -12.615 -5.237 15.378 1.00 98.56 174 GLY A CA 1
ATOM 1349 C C . GLY A 1 174 ? -13.886 -5.946 14.915 1.00 98.56 174 GLY A C 1
ATOM 1350 O O . GLY A 1 174 ? -14.314 -6.888 15.563 1.00 98.56 174 GLY A O 1
ATOM 1351 N N . PHE A 1 175 ? -14.460 -5.535 13.781 1.00 98.44 175 PHE A N 1
ATOM 1352 C CA . PHE A 1 175 ? -15.603 -6.226 13.182 1.00 98.44 175 PHE A CA 1
ATOM 1353 C C . PHE A 1 175 ? -15.265 -7.672 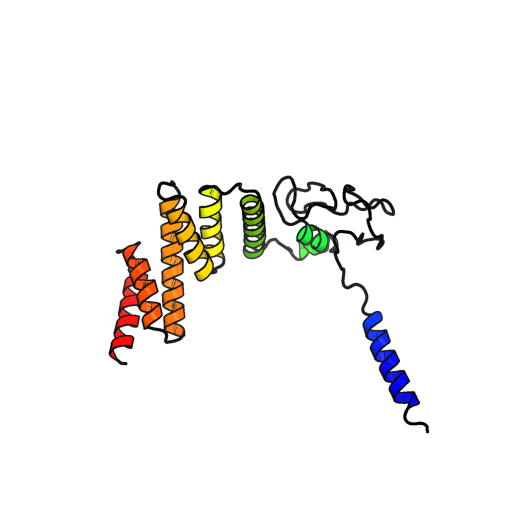12.789 1.00 98.44 175 PHE A C 1
ATOM 1355 O O . PHE A 1 175 ? -16.002 -8.573 13.156 1.00 98.44 175 PHE A O 1
ATOM 1362 N N . LEU A 1 176 ? -14.142 -7.904 12.103 1.00 98.25 176 LEU A N 1
ATOM 1363 C CA . LEU A 1 176 ? -13.716 -9.251 11.708 1.00 98.25 176 LEU A CA 1
ATOM 1364 C C . LEU A 1 176 ? -13.462 -10.151 12.923 1.00 98.25 176 LEU A C 1
ATOM 1366 O O . LEU A 1 176 ? -13.939 -11.274 12.945 1.00 98.25 176 LEU A O 1
ATOM 1370 N N . ALA A 1 177 ? -12.811 -9.633 13.967 1.00 98.31 177 ALA A N 1
ATOM 1371 C CA . ALA A 1 177 ? -12.621 -10.376 15.210 1.00 98.31 177 ALA A CA 1
ATOM 1372 C C . ALA A 1 177 ? -13.957 -10.743 15.883 1.00 98.31 177 ALA A C 1
ATOM 1374 O O . ALA A 1 177 ? -14.058 -11.803 16.481 1.00 98.31 177 ALA A O 1
ATOM 1375 N N . MET A 1 178 ? -14.999 -9.907 15.776 1.00 98.06 178 MET A N 1
ATOM 1376 C CA . MET A 1 178 ? -16.340 -10.280 16.254 1.00 98.06 178 MET A CA 1
ATOM 1377 C C . MET A 1 178 ? -16.964 -11.404 15.424 1.00 98.06 178 MET A C 1
ATOM 1379 O O . MET A 1 178 ? -17.631 -12.253 15.999 1.00 98.06 178 MET A O 1
ATOM 1383 N N . GLU A 1 179 ? -16.770 -11.407 14.102 1.00 97.94 179 GLU A N 1
ATOM 1384 C CA . GLU A 1 179 ? -17.261 -12.487 13.229 1.00 97.94 179 GLU A CA 1
ATOM 1385 C C . GLU A 1 179 ? -16.572 -13.828 13.529 1.00 97.94 179 GLU A C 1
ATOM 1387 O O . GLU A 1 179 ? -17.174 -14.879 13.328 1.00 97.94 179 GLU A O 1
ATOM 1392 N N . ASP A 1 180 ? -15.344 -13.781 14.050 1.00 97.44 180 ASP A N 1
ATOM 1393 C CA . ASP A 1 180 ? -14.581 -14.945 14.507 1.00 97.44 180 ASP A CA 1
ATOM 1394 C C . ASP A 1 180 ? -14.829 -15.282 16.001 1.00 97.44 180 ASP A C 1
ATOM 1396 O O . ASP A 1 180 ? -14.108 -16.091 16.580 1.00 97.44 180 ASP A O 1
ATOM 1400 N N . ASP A 1 181 ? -15.829 -14.657 16.644 1.00 97.44 181 ASP A N 1
ATOM 1401 C CA . ASP A 1 181 ? -16.150 -14.768 18.080 1.00 97.44 181 ASP A CA 1
ATOM 1402 C C . ASP A 1 181 ? -14.995 -14.376 19.039 1.00 97.44 181 ASP A C 1
ATOM 1404 O O . ASP A 1 181 ? -15.034 -14.611 20.247 1.00 97.44 181 ASP A O 1
ATOM 1408 N N . GLU A 1 182 ? -13.969 -13.682 18.542 1.00 97.81 182 GLU A N 1
ATOM 1409 C CA . GLU A 1 182 ? -12.835 -13.166 19.314 1.00 97.81 182 GLU A CA 1
ATOM 1410 C C . GLU A 1 182 ? -13.160 -11.800 19.958 1.00 97.81 182 GLU A C 1
ATOM 1412 O O . GLU A 1 182 ? -12.505 -10.775 19.727 1.00 97.81 182 GLU A O 1
ATOM 1417 N N . TYR A 1 183 ? -14.193 -11.752 20.808 1.00 97.62 183 TYR A N 1
ATOM 1418 C CA . TYR A 1 183 ? -14.721 -10.489 21.349 1.00 97.62 183 TYR A CA 1
ATOM 1419 C C . TYR A 1 183 ? -13.730 -9.700 22.223 1.00 97.62 183 TYR A C 1
ATOM 1421 O O . TYR A 1 183 ? -13.822 -8.468 22.303 1.00 97.62 183 TYR A O 1
ATOM 1429 N N . ALA A 1 184 ? -12.768 -10.372 22.862 1.00 97.25 184 ALA A N 1
ATOM 1430 C CA . ALA A 1 184 ? -11.708 -9.714 23.627 1.00 97.25 184 ALA A CA 1
ATOM 1431 C C . ALA A 1 184 ? -10.783 -8.897 22.708 1.00 97.25 184 ALA A C 1
ATOM 1433 O O . ALA A 1 184 ? -10.555 -7.711 22.956 1.00 97.25 184 ALA A O 1
ATOM 1434 N N . ILE A 1 185 ? -10.341 -9.499 21.600 1.00 97.88 185 ILE A N 1
ATOM 1435 C CA . ILE A 1 185 ? -9.494 -8.857 20.585 1.00 97.88 185 ILE A CA 1
ATOM 1436 C C . ILE A 1 185 ? -10.273 -7.743 19.877 1.00 97.88 185 ILE A C 1
ATOM 1438 O O . ILE A 1 185 ? -9.766 -6.630 19.700 1.00 97.88 185 ILE A O 1
ATOM 1442 N N . ALA A 1 186 ? -11.545 -7.989 19.549 1.00 98.38 186 ALA A N 1
ATOM 1443 C CA . ALA A 1 186 ? -12.417 -6.965 18.989 1.00 98.38 186 ALA A CA 1
ATOM 1444 C C . ALA A 1 186 ? -12.524 -5.726 19.893 1.00 98.38 186 ALA A C 1
ATOM 1446 O O . ALA A 1 186 ? -12.435 -4.590 19.416 1.00 98.38 186 ALA A O 1
ATOM 1447 N N . ASN A 1 187 ? -12.676 -5.931 21.207 1.00 98.19 187 ASN A N 1
ATOM 1448 C CA . ASN A 1 187 ? -12.726 -4.849 22.188 1.00 98.19 187 ASN A CA 1
ATOM 1449 C C . ASN A 1 187 ? -11.463 -3.986 22.162 1.00 98.19 187 ASN A C 1
ATOM 1451 O O . ASN A 1 187 ? -11.577 -2.761 22.227 1.00 98.19 187 ASN A O 1
ATOM 1455 N N . GLU A 1 188 ? -10.281 -4.598 22.076 1.00 98.31 188 GLU A N 1
ATOM 1456 C CA . GLU A 1 188 ? -9.011 -3.871 22.013 1.00 98.31 188 GLU A CA 1
ATOM 1457 C C . GLU A 1 188 ? -8.951 -2.980 20.772 1.00 98.31 188 GLU A C 1
ATOM 1459 O O . GLU A 1 188 ? -8.782 -1.764 20.897 1.00 98.31 188 GLU A O 1
ATOM 1464 N N . TYR A 1 189 ? -9.202 -3.541 19.584 1.00 98.62 189 TYR A N 1
ATOM 1465 C CA . TYR A 1 189 ? -9.183 -2.763 18.345 1.00 98.62 189 TYR A CA 1
ATOM 1466 C C . TYR A 1 189 ? -10.172 -1.593 18.364 1.00 98.62 189 TYR A C 1
ATOM 1468 O O . TYR A 1 189 ? -9.824 -0.472 17.978 1.00 98.62 189 TYR A O 1
ATOM 1476 N N . LEU A 1 190 ? -11.402 -1.832 18.825 1.00 98.75 190 LEU A N 1
ATOM 1477 C CA . LEU A 1 190 ? -12.462 -0.825 18.831 1.00 98.75 190 LEU A CA 1
ATOM 1478 C C . LEU A 1 190 ? -12.227 0.267 19.885 1.00 98.75 190 LEU A C 1
ATOM 1480 O O . LEU A 1 190 ? -12.516 1.435 19.620 1.00 98.75 190 LEU A O 1
ATOM 1484 N N . LYS A 1 191 ? -11.657 -0.073 21.049 1.00 98.50 191 LYS A N 1
ATOM 1485 C CA . LYS A 1 191 ? -11.228 0.925 22.044 1.00 98.50 191 LYS A CA 1
ATOM 1486 C C . LYS A 1 191 ? -10.112 1.802 21.494 1.00 98.50 191 LYS A C 1
ATOM 1488 O O . LYS A 1 191 ? -10.261 3.020 21.505 1.00 98.50 191 LYS A O 1
ATOM 1493 N N . THR A 1 192 ? -9.061 1.209 20.922 1.00 98.44 192 THR A N 1
ATOM 1494 C CA . THR A 1 192 ? -7.966 1.977 20.309 1.00 98.44 192 THR A CA 1
ATOM 1495 C C . THR A 1 192 ? -8.469 2.878 19.176 1.00 98.44 192 THR A C 1
ATOM 1497 O O . THR A 1 192 ? -8.003 4.005 19.016 1.00 98.44 192 THR A O 1
ATOM 1500 N N . ALA A 1 193 ? -9.457 2.435 18.395 1.00 98.44 193 ALA A N 1
ATOM 1501 C CA . ALA A 1 193 ? -10.078 3.281 17.378 1.00 98.44 193 ALA A CA 1
ATOM 1502 C C . ALA A 1 193 ? -10.792 4.511 17.978 1.00 98.44 193 ALA A C 1
ATOM 1504 O O . ALA A 1 193 ? -10.678 5.599 17.414 1.00 98.44 193 ALA A O 1
ATOM 1505 N N . LEU A 1 194 ? -11.486 4.368 19.114 1.00 98.44 194 LEU A N 1
ATOM 1506 C CA . LEU A 1 194 ? -12.163 5.478 19.805 1.00 98.44 194 LEU A CA 1
ATOM 1507 C C . LEU A 1 194 ? -11.211 6.382 20.593 1.00 98.44 194 LEU A C 1
ATOM 1509 O O . LEU A 1 194 ? -11.496 7.565 20.736 1.00 98.44 194 LEU A O 1
ATOM 1513 N N . GLU A 1 195 ? -10.076 5.873 21.070 1.00 97.94 195 GLU A N 1
ATOM 1514 C CA . GLU A 1 195 ? -9.005 6.717 21.623 1.00 97.94 195 GLU A CA 1
ATOM 1515 C C . GLU A 1 195 ? -8.479 7.692 20.564 1.00 97.94 195 GLU A C 1
ATOM 1517 O O . GLU A 1 195 ? -8.184 8.851 20.855 1.00 97.94 195 GLU A O 1
ATOM 1522 N N . LEU A 1 196 ? -8.406 7.237 19.309 1.00 96.81 196 LEU A N 1
ATOM 1523 C CA . LEU A 1 196 ? -8.053 8.088 18.183 1.00 96.81 196 LEU A CA 1
ATOM 1524 C C . LEU A 1 196 ? -9.219 9.010 17.806 1.00 96.81 196 LEU A C 1
ATOM 1526 O O . LEU A 1 196 ? -9.027 10.220 17.726 1.00 96.81 196 LEU A O 1
ATOM 1530 N N . GLU A 1 197 ? -10.416 8.481 17.562 1.00 97.38 197 GLU A N 1
ATOM 1531 C CA . GLU A 1 197 ? -11.587 9.269 17.157 1.00 97.38 197 GLU A CA 1
ATOM 1532 C C . GLU A 1 197 ? -12.789 9.009 18.081 1.00 97.38 197 GLU A C 1
ATOM 1534 O O . GLU A 1 197 ? -13.632 8.159 17.775 1.00 97.38 197 GLU A O 1
ATOM 1539 N N . PRO A 1 198 ? -12.913 9.766 19.191 1.00 97.50 198 PRO A N 1
ATOM 1540 C CA . PRO A 1 198 ? -13.948 9.526 20.201 1.00 97.50 198 PRO A CA 1
ATOM 1541 C C . PRO A 1 198 ? -15.383 9.649 19.680 1.00 97.50 198 PRO A C 1
ATOM 1543 O O . PRO A 1 198 ? -16.305 9.082 20.262 1.00 97.50 198 PRO A O 1
ATOM 1546 N N . ASN A 1 199 ? -15.589 10.384 18.582 1.00 96.44 199 ASN A N 1
ATOM 1547 C CA . ASN A 1 199 ? -16.915 10.661 18.033 1.00 96.44 199 ASN A CA 1
ATOM 1548 C C . ASN A 1 199 ? -17.348 9.678 16.926 1.00 96.44 199 ASN A C 1
ATOM 1550 O O . ASN A 1 199 ? -18.413 9.870 16.326 1.00 96.44 199 ASN A O 1
ATOM 1554 N N . ASP A 1 200 ? -16.573 8.622 16.631 1.00 96.88 200 ASP A N 1
ATOM 1555 C CA . ASP A 1 200 ? -16.970 7.624 15.630 1.00 96.88 200 ASP A CA 1
ATOM 1556 C C . ASP A 1 200 ? -18.094 6.709 16.146 1.00 96.88 200 ASP A C 1
ATOM 1558 O O . ASP A 1 200 ? -17.875 5.630 16.705 1.00 96.88 200 ASP A O 1
ATOM 1562 N N . LYS A 1 201 ? -19.336 7.122 15.870 1.00 97.12 201 LYS A N 1
ATOM 1563 C CA . LYS A 1 201 ? -20.561 6.394 16.235 1.00 97.12 201 LYS A CA 1
ATOM 1564 C C . LYS A 1 201 ? -20.570 4.937 15.765 1.00 97.12 201 LYS A C 1
ATOM 1566 O O . LYS A 1 201 ? -21.125 4.088 16.458 1.00 97.12 201 LYS A O 1
ATOM 1571 N N . LYS A 1 202 ? -19.988 4.629 14.597 1.00 97.06 202 LYS A N 1
ATOM 1572 C CA . LYS A 1 202 ? -19.980 3.251 14.075 1.00 97.06 202 LYS A CA 1
ATOM 1573 C C . LYS A 1 202 ? -19.097 2.358 14.940 1.00 97.06 202 LYS A C 1
ATOM 1575 O O . LYS A 1 202 ? -19.517 1.265 15.302 1.00 97.06 202 LYS A O 1
ATOM 1580 N N . THR A 1 203 ? -17.916 2.852 15.304 1.00 98.19 203 THR A N 1
ATOM 1581 C CA . THR A 1 203 ? -16.993 2.149 16.204 1.00 98.19 203 THR A CA 1
ATOM 1582 C C . THR A 1 203 ? -17.596 1.997 17.600 1.00 98.19 203 THR A C 1
ATOM 1584 O O . THR A 1 203 ? -17.583 0.899 18.149 1.00 98.19 203 THR A O 1
ATOM 1587 N N . ALA A 1 204 ? -18.215 3.051 18.145 1.00 98.31 204 ALA A N 1
ATOM 1588 C CA . ALA A 1 204 ? -18.873 2.999 19.454 1.00 98.31 204 ALA A CA 1
ATOM 1589 C C . ALA A 1 204 ? -20.001 1.954 19.520 1.00 98.31 204 ALA A C 1
ATOM 1591 O O . ALA A 1 204 ? -20.124 1.231 20.510 1.00 98.31 204 ALA A O 1
ATOM 1592 N N . ASN A 1 205 ? -20.798 1.834 18.454 1.00 98.19 205 ASN A N 1
ATOM 1593 C CA . ASN A 1 205 ? -21.848 0.822 18.373 1.00 98.19 205 ASN A CA 1
ATOM 1594 C C . ASN A 1 205 ? -21.277 -0.602 18.361 1.00 98.19 205 ASN A C 1
ATOM 1596 O O . ASN A 1 205 ? -21.760 -1.439 19.120 1.00 98.19 205 ASN A O 1
ATOM 1600 N N . LEU A 1 206 ? -20.244 -0.869 17.552 1.00 98.19 206 LEU A N 1
ATOM 1601 C CA . LEU A 1 206 ? -19.584 -2.181 17.523 1.00 98.19 206 LEU A CA 1
ATOM 1602 C C . LEU A 1 206 ? -18.970 -2.532 18.882 1.00 98.19 206 LEU A C 1
ATOM 1604 O O . LEU A 1 206 ? -19.151 -3.647 19.364 1.00 98.19 206 LEU A O 1
ATOM 1608 N N . LEU A 1 207 ? -18.324 -1.565 19.546 1.00 98.25 207 LEU A N 1
ATOM 1609 C CA . LEU A 1 207 ? -17.728 -1.786 20.864 1.00 98.25 207 LEU A CA 1
ATOM 1610 C C . LEU A 1 207 ? -18.789 -2.197 21.888 1.00 98.25 207 LEU A C 1
ATOM 1612 O O . LEU A 1 207 ? -18.576 -3.128 22.659 1.00 98.25 207 LEU A O 1
ATOM 1616 N N . LYS A 1 208 ? -19.955 -1.541 21.870 1.00 98.06 208 LYS A N 1
ATOM 1617 C CA . LYS A 1 208 ? -21.077 -1.896 22.746 1.00 98.06 208 LYS A CA 1
ATOM 1618 C C . LYS A 1 208 ? -21.570 -3.323 22.498 1.00 98.06 208 LYS A C 1
ATOM 1620 O O . LYS A 1 208 ? -21.870 -4.019 23.463 1.00 98.06 208 LYS A O 1
ATOM 1625 N N . VAL A 1 209 ? -21.673 -3.747 21.236 1.00 97.69 209 VAL A N 1
ATOM 1626 C CA . VAL A 1 209 ? -22.067 -5.125 20.894 1.00 97.69 209 VAL A CA 1
ATOM 1627 C C . VAL A 1 209 ? -21.033 -6.109 21.437 1.00 97.69 209 VAL A C 1
ATOM 1629 O O . VAL A 1 209 ? -21.388 -6.978 22.226 1.00 97.69 209 VAL A O 1
ATOM 1632 N N . SER A 1 210 ? -19.755 -5.901 21.120 1.00 97.12 210 SER A N 1
ATOM 1633 C CA . SER A 1 210 ? -18.658 -6.762 21.573 1.00 97.12 210 SER A CA 1
ATOM 1634 C C . SER A 1 210 ? -18.579 -6.872 23.107 1.00 97.12 210 SER A C 1
ATOM 1636 O O . SER A 1 210 ? -18.420 -7.956 23.657 1.00 97.12 210 SER A O 1
ATOM 1638 N N . GLN A 1 211 ? -18.778 -5.768 23.836 1.00 97.38 211 GLN A N 1
ATOM 1639 C CA . GLN A 1 211 ? -18.824 -5.762 25.307 1.00 97.38 211 GLN A CA 1
ATOM 1640 C C . GLN A 1 211 ? -20.030 -6.484 25.909 1.00 97.38 211 GLN A C 1
ATOM 1642 O O . GLN A 1 211 ? -19.971 -6.883 27.071 1.00 97.38 211 GLN A O 1
ATOM 1647 N N . ASN A 1 212 ? -21.144 -6.575 25.186 1.00 96.88 212 ASN A N 1
ATOM 1648 C CA . ASN A 1 212 ? -22.306 -7.308 25.667 1.00 96.88 212 ASN A CA 1
ATOM 1649 C C . ASN A 1 212 ? -22.103 -8.815 25.528 1.00 96.88 212 ASN A C 1
ATOM 1651 O O . ASN A 1 212 ? -22.546 -9.535 26.415 1.00 96.88 212 ASN A O 1
ATOM 1655 N N . GLU A 1 213 ? -21.434 -9.275 24.469 1.00 95.56 213 GLU A N 1
ATOM 1656 C CA . GLU A 1 213 ? -21.113 -10.698 24.289 1.00 95.56 213 GLU A CA 1
ATOM 1657 C C . GLU A 1 213 ? -20.105 -11.184 25.337 1.00 95.56 213 GLU A C 1
ATOM 1659 O O . GLU A 1 213 ? -20.388 -12.156 26.027 1.00 95.56 213 GLU A O 1
ATOM 1664 N N . LEU A 1 214 ? -19.039 -10.419 25.610 1.00 92.19 214 LEU A N 1
ATOM 1665 C CA . LEU A 1 214 ? -18.076 -10.742 26.681 1.00 92.19 214 LEU A CA 1
ATOM 1666 C C . LEU A 1 214 ? -18.686 -10.880 28.084 1.00 92.19 214 LEU A C 1
ATOM 1668 O O . LEU A 1 214 ? -18.055 -11.430 28.975 1.00 92.19 214 LEU A O 1
ATOM 1672 N N . LYS A 1 215 ? -19.873 -10.313 28.330 1.00 92.12 215 LYS A N 1
ATOM 1673 C CA . LYS A 1 215 ? -20.566 -10.432 29.626 1.00 92.12 215 LYS A CA 1
ATOM 1674 C C . LYS A 1 215 ? -21.427 -11.689 29.734 1.00 92.12 215 LYS A C 1
ATOM 1676 O O . LYS A 1 215 ? -21.970 -11.939 30.808 1.00 92.12 215 LYS A O 1
ATOM 1681 N N . LYS A 1 216 ? -21.666 -12.375 28.615 1.00 88.94 216 LYS A N 1
ATOM 1682 C CA . LYS A 1 216 ? -22.438 -13.621 28.569 1.00 88.94 216 LYS A CA 1
ATOM 1683 C C . LYS A 1 216 ? -21.550 -14.849 28.767 1.00 88.94 216 LYS A C 1
ATOM 1685 O O . LYS A 1 216 ? -22.087 -15.891 29.132 1.00 88.94 216 LYS A O 1
ATOM 1690 N N . GLU A 1 217 ? -20.254 -14.712 28.497 1.00 65.69 217 GLU A N 1
ATOM 1691 C CA . GLU A 1 217 ? -19.195 -15.674 28.834 1.00 65.69 217 GLU A CA 1
ATOM 1692 C C . GLU A 1 217 ? -18.887 -15.664 30.338 1.00 65.69 217 GLU A C 1
ATOM 1694 O O . GLU A 1 217 ? -18.675 -16.767 30.891 1.00 65.69 217 GLU A O 1
#

pLDDT: mean 89.34, std 14.22, range [39.25, 98.75]

Sequence (217 aa):
MKKSLMGFVVLSMVLLSVFFTGSAAWAIKNVCPDCNFLQEDMELTACPNCGKIINKCLICGTVNPIKNDNCSECSASLAESRVMRTIDKDVREHLRLGESDRAKIEVELGQIKDMVEKGELTPELASREVELLTKMDWWSKANLKAIEFATKFPEATQTALVKKCRVKSLRQLGFLAMEDDEYAIANEYLKTALELEPNDKKTANLLKVSQNELKKE

Solvent-accessible surface area (backbone atoms only — not comparable to full-atom values): 12051 Å² total; per-residue (Å²): 139,73,76,65,61,60,54,51,51,51,52,48,53,54,54,50,52,67,69,64,60,71,75,77,78,70,70,45,77,48,39,39,90,88,76,66,49,75,55,82,68,42,74,42,43,45,39,92,88,77,62,50,68,60,34,43,30,75,87,84,60,54,76,33,38,37,71,50,59,44,36,90,86,72,35,36,60,31,63,59,24,40,50,55,65,75,47,57,68,68,58,40,59,74,67,44,67,69,66,48,72,65,47,47,45,52,48,50,52,46,20,50,50,51,40,42,75,73,68,64,73,42,68,69,57,50,42,47,50,24,50,48,30,50,74,70,68,38,31,69,63,18,34,52,44,33,50,54,39,50,73,77,39,66,88,42,90,55,45,66,59,36,50,54,44,28,35,54,19,24,39,49,51,15,52,52,27,45,77,69,69,37,31,72,62,13,41,52,31,21,48,57,25,33,74,74,41,77,81,45,64,70,41,54,51,52,37,55,52,34,56,54,53,64,70,74,110